Protein AF-A0A3S1FF72-F1 (afdb_monomer_lite)

Structure (mmCIF, N/CA/C/O backbone):
data_AF-A0A3S1FF72-F1
#
_entry.id   AF-A0A3S1FF72-F1
#
loop_
_atom_site.group_PDB
_atom_site.id
_atom_site.type_symbol
_atom_site.label_atom_id
_atom_site.label_alt_id
_atom_site.label_comp_id
_atom_site.label_asym_id
_atom_site.label_entity_id
_atom_site.label_seq_id
_atom_site.pdbx_PDB_ins_code
_atom_site.Cartn_x
_atom_site.Cartn_y
_atom_site.Cartn_z
_atom_site.occupancy
_atom_site.B_iso_or_equiv
_atom_site.auth_seq_id
_atom_site.auth_comp_id
_atom_site.auth_asym_id
_atom_site.auth_atom_id
_atom_site.pdbx_PDB_model_num
ATOM 1 N N . MET A 1 1 ? -26.350 21.795 -8.225 1.00 36.62 1 MET A N 1
ATOM 2 C CA . MET A 1 1 ? -25.641 22.712 -7.303 1.00 36.62 1 MET A CA 1
ATOM 3 C C . MET A 1 1 ? -25.313 21.939 -6.029 1.00 36.62 1 MET A C 1
ATOM 5 O O . MET A 1 1 ? -26.234 21.350 -5.493 1.00 36.62 1 MET A O 1
ATOM 9 N N . GLY A 1 2 ? -24.052 21.842 -5.586 1.00 44.84 2 GLY A N 1
ATOM 10 C CA . GLY A 1 2 ? -23.735 21.139 -4.323 1.00 44.84 2 GLY A CA 1
ATOM 11 C C . GLY A 1 2 ? -22.262 20.775 -4.091 1.00 44.84 2 GLY A C 1
ATOM 12 O O . GLY A 1 2 ? -21.788 20.894 -2.971 1.00 44.84 2 GLY A O 1
ATOM 13 N N . ARG A 1 3 ? -21.498 20.440 -5.142 1.00 49.06 3 ARG A N 1
ATOM 14 C CA . ARG A 1 3 ? -20.106 19.948 -5.002 1.00 49.06 3 ARG A CA 1
ATOM 15 C C . ARG A 1 3 ? -19.126 20.928 -4.337 1.00 49.06 3 ARG A C 1
ATOM 17 O O . ARG A 1 3 ? -18.152 20.498 -3.746 1.00 49.06 3 ARG A O 1
ATOM 24 N N . ARG A 1 4 ? -19.385 22.238 -4.412 1.00 41.34 4 ARG A N 1
ATOM 25 C CA . ARG A 1 4 ? -18.416 23.280 -4.025 1.00 41.34 4 ARG A CA 1
ATOM 26 C C . ARG A 1 4 ? -18.377 23.598 -2.518 1.00 41.34 4 ARG A C 1
ATOM 28 O O . ARG A 1 4 ? -17.483 24.317 -2.098 1.00 41.34 4 ARG A O 1
ATOM 35 N N . ARG A 1 5 ? -19.348 23.126 -1.719 1.00 47.00 5 ARG A N 1
ATOM 36 C CA . ARG A 1 5 ? -19.410 23.396 -0.263 1.00 47.00 5 ARG A CA 1
ATOM 37 C C . ARG A 1 5 ? -18.729 22.318 0.589 1.00 47.00 5 ARG A C 1
ATOM 39 O O . ARG A 1 5 ? -18.200 22.657 1.636 1.00 47.00 5 ARG A O 1
ATOM 46 N N . GLU A 1 6 ? -18.695 21.064 0.134 1.00 52.47 6 GLU A N 1
ATOM 47 C CA . GLU A 1 6 ? -18.066 19.956 0.879 1.00 52.47 6 GLU A CA 1
ATOM 48 C C . GLU A 1 6 ? -16.529 20.019 0.862 1.00 52.47 6 GLU A C 1
ATOM 50 O O . GLU A 1 6 ? -15.893 19.610 1.826 1.00 52.47 6 GLU A O 1
ATOM 55 N N . GLU A 1 7 ? -15.916 20.578 -0.187 1.00 54.9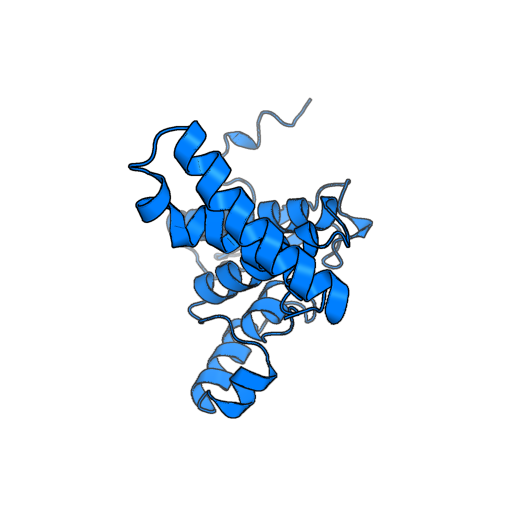1 7 GLU A N 1
ATOM 56 C CA . GLU A 1 7 ? -14.450 20.691 -0.297 1.00 54.91 7 GLU A CA 1
ATOM 57 C C . GLU A 1 7 ? -13.816 21.601 0.770 1.00 54.91 7 GLU A C 1
ATOM 59 O O . GLU A 1 7 ? -12.643 21.423 1.094 1.00 54.91 7 GLU A O 1
ATOM 64 N N . HIS A 1 8 ? -14.571 22.552 1.334 1.00 64.75 8 HIS A N 1
ATOM 65 C CA . HIS A 1 8 ? -14.067 23.552 2.287 1.00 64.75 8 HIS A CA 1
ATOM 66 C C . HIS A 1 8 ? -14.506 23.335 3.744 1.00 64.75 8 HIS A C 1
ATOM 68 O O . HIS A 1 8 ? -14.101 24.109 4.609 1.00 64.75 8 HIS A O 1
ATOM 74 N N . ASP A 1 9 ? -15.303 22.305 4.041 1.00 83.19 9 ASP A N 1
ATOM 75 C CA . ASP A 1 9 ? -15.657 21.979 5.426 1.00 83.19 9 ASP A CA 1
ATOM 76 C C . ASP A 1 9 ? -14.513 21.184 6.091 1.00 83.19 9 ASP A C 1
ATOM 78 O O . ASP A 1 9 ? -14.193 20.078 5.635 1.00 83.19 9 ASP A O 1
ATOM 82 N N . PRO A 1 10 ? -13.878 21.706 7.160 1.00 82.81 10 PRO A N 1
ATOM 83 C CA . PRO A 1 10 ? -12.811 20.997 7.863 1.00 82.81 10 PRO A CA 1
ATOM 84 C C . PRO A 1 10 ? -13.282 19.705 8.554 1.00 82.81 10 PRO A C 1
ATOM 86 O O . PRO A 1 10 ? -12.441 18.869 8.890 1.00 82.81 10 PRO A O 1
ATOM 89 N N . ASP A 1 11 ? -14.590 19.504 8.744 1.00 89.00 11 ASP A N 1
ATOM 90 C CA . ASP A 1 11 ? -15.168 18.285 9.324 1.00 89.00 11 ASP A CA 1
ATOM 91 C C . ASP A 1 11 ? -15.887 17.402 8.302 1.00 89.00 11 ASP A C 1
ATOM 93 O O . ASP A 1 11 ? -16.642 16.500 8.673 1.00 89.00 11 ASP A O 1
ATOM 97 N N . ARG A 1 12 ? -15.652 17.609 7.002 1.00 91.75 12 ARG A N 1
ATOM 98 C CA . ARG A 1 12 ? -16.242 16.742 5.980 1.00 91.75 12 ARG A CA 1
ATOM 99 C C . ARG A 1 12 ? -15.960 15.266 6.269 1.00 91.75 12 ARG A C 1
ATOM 101 O O . ARG A 1 12 ? -14.891 14.890 6.752 1.00 91.75 12 ARG A O 1
ATOM 108 N N . PHE A 1 13 ? -16.936 14.428 5.943 1.00 92.56 13 PHE A N 1
ATOM 109 C CA . PHE A 1 13 ? -16.897 12.982 6.172 1.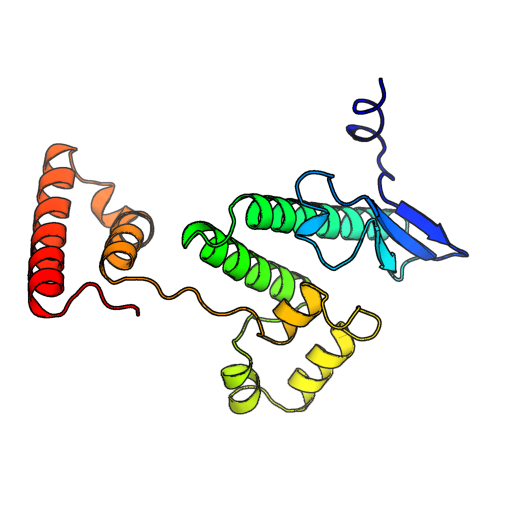00 92.56 13 PHE A CA 1
ATOM 110 C C . PHE A 1 13 ? -16.737 12.557 7.641 1.00 92.56 13 PHE A C 1
ATOM 112 O O . PHE A 1 13 ? -16.574 11.365 7.890 1.00 92.56 13 PHE A O 1
ATOM 119 N N . LEU A 1 14 ? -16.819 13.476 8.611 1.00 94.69 14 LEU A N 1
ATOM 120 C CA . LEU A 1 14 ? -16.916 13.146 10.030 1.00 94.69 14 LEU A CA 1
ATOM 121 C C . LEU A 1 14 ? -18.379 13.158 10.478 1.00 94.69 14 LEU A C 1
ATOM 123 O O . LEU A 1 14 ? -19.132 14.091 10.210 1.00 94.69 14 LEU A O 1
ATOM 127 N N . GLN A 1 15 ? -18.776 12.116 11.201 1.00 93.94 15 GLN A N 1
ATOM 128 C CA . GLN A 1 15 ? -20.030 12.059 11.941 1.00 93.94 15 GLN A CA 1
ATOM 129 C C . GLN A 1 15 ? -19.740 11.772 13.407 1.00 93.94 15 GLN A C 1
ATOM 131 O O . GLN A 1 15 ? -19.023 10.829 13.732 1.00 93.94 15 GLN A O 1
ATOM 136 N N . LEU A 1 16 ? -20.331 12.563 14.296 1.00 92.56 16 LEU A N 1
ATOM 137 C CA . LEU A 1 16 ? -20.319 12.278 15.723 1.00 92.56 16 LEU A CA 1
ATOM 138 C C . LEU A 1 16 ? -21.448 11.284 16.037 1.00 92.56 16 LEU A C 1
ATOM 140 O O . LEU A 1 16 ? -22.604 11.530 15.688 1.00 92.56 16 LEU A O 1
ATOM 144 N N . ARG A 1 17 ? -21.123 10.154 16.672 1.00 89.19 17 ARG A N 1
ATOM 145 C CA . ARG A 1 17 ? -22.111 9.214 17.224 1.00 89.19 17 ARG A CA 1
ATOM 146 C C . ARG A 1 17 ? -21.796 8.972 18.692 1.00 89.19 17 ARG A C 1
ATOM 148 O O . ARG A 1 17 ? -20.758 8.394 19.010 1.00 89.19 17 ARG A O 1
ATOM 155 N N . GLY A 1 18 ? -22.699 9.405 19.570 1.00 89.81 18 GLY A N 1
ATOM 156 C CA . GLY A 1 18 ? -22.374 9.529 20.991 1.00 89.81 18 GLY A CA 1
ATOM 157 C C . GLY A 1 18 ? -21.206 10.500 21.148 1.00 89.81 18 GLY A C 1
ATOM 158 O O . GLY A 1 18 ? -21.258 11.594 20.592 1.00 89.81 18 GLY A O 1
ATOM 159 N N . ASP A 1 19 ? -20.137 10.053 21.801 1.00 90.81 19 ASP A N 1
ATOM 160 C CA . ASP A 1 19 ? -18.935 10.868 22.018 1.00 90.81 19 ASP A CA 1
ATOM 161 C C . ASP A 1 19 ? -17.824 10.630 20.982 1.00 90.81 19 ASP A C 1
ATOM 163 O O . ASP A 1 19 ? -16.852 11.381 20.939 1.00 90.81 19 ASP A O 1
ATOM 167 N N . HIS A 1 20 ? -17.953 9.607 20.127 1.00 92.31 20 HIS A N 1
ATOM 168 C CA . HIS A 1 20 ? -16.875 9.175 19.233 1.00 92.31 20 HIS A CA 1
ATOM 169 C C . HIS A 1 20 ? -17.112 9.595 17.781 1.00 92.31 20 HIS A C 1
ATOM 171 O O . HIS A 1 20 ? -18.215 9.480 17.223 1.00 92.31 20 HIS A O 1
ATOM 177 N N . PHE A 1 21 ? -16.039 10.039 17.130 1.00 94.81 21 PHE A N 1
ATOM 178 C CA . PHE A 1 21 ? -16.042 10.369 15.714 1.00 94.81 21 PHE A CA 1
ATOM 179 C C . PHE A 1 21 ? -16.021 9.117 14.838 1.00 94.81 21 PHE A C 1
ATOM 181 O O . PHE A 1 21 ? -15.341 8.128 15.107 1.00 94.81 21 PHE A O 1
ATOM 18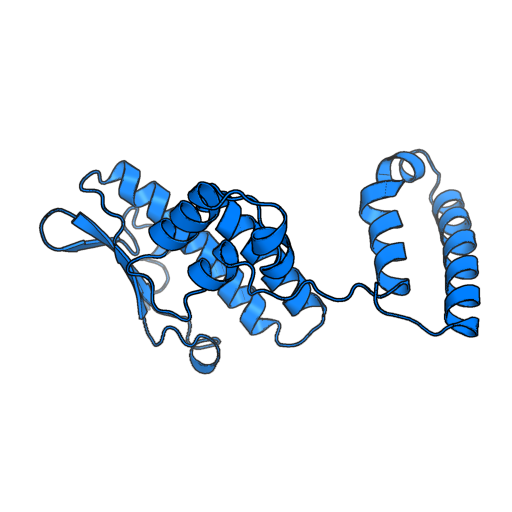8 N N . HIS A 1 22 ? -16.772 9.191 13.748 1.00 94.00 22 HIS A N 1
ATOM 189 C CA . HIS A 1 22 ? -16.866 8.169 12.722 1.00 94.00 22 HIS A CA 1
ATOM 190 C C . HIS A 1 22 ? -16.576 8.794 11.364 1.00 94.00 22 HIS A C 1
ATOM 192 O O . HIS A 1 22 ? -17.043 9.889 11.053 1.00 94.00 22 HIS A O 1
ATOM 198 N N . TYR A 1 23 ? -15.846 8.066 10.534 1.00 94.31 23 TYR A N 1
ATOM 199 C CA . TYR A 1 23 ? -15.721 8.341 9.120 1.00 94.31 23 TYR A CA 1
ATOM 200 C C . TYR A 1 23 ? -16.968 7.854 8.386 1.00 94.31 23 TYR A C 1
ATOM 202 O O . TYR A 1 23 ? -17.352 6.687 8.502 1.00 94.31 23 TYR A O 1
ATOM 210 N N . TYR A 1 24 ? -17.602 8.747 7.632 1.00 93.75 24 TYR A N 1
ATOM 211 C CA . TYR A 1 24 ? -18.793 8.462 6.846 1.00 93.75 24 TYR A CA 1
ATOM 212 C C . TYR A 1 24 ? -18.672 9.100 5.468 1.00 93.75 24 TYR A C 1
ATOM 214 O O . TYR A 1 24 ? -18.746 10.323 5.321 1.00 93.75 24 TYR A O 1
ATOM 222 N N . ARG A 1 25 ? -18.533 8.271 4.434 1.00 93.50 25 ARG A N 1
ATOM 223 C CA . ARG A 1 25 ? -18.357 8.751 3.064 1.00 93.50 25 ARG A CA 1
ATOM 224 C C . ARG A 1 25 ? -19.159 7.933 2.072 1.00 93.50 25 ARG A C 1
ATOM 226 O O . ARG A 1 25 ? -19.255 6.717 2.171 1.00 93.50 25 ARG A O 1
ATOM 233 N N . ARG A 1 26 ? -19.747 8.607 1.088 1.00 92.00 26 ARG A N 1
ATOM 234 C CA . ARG A 1 26 ? -20.457 7.948 -0.009 1.00 92.00 26 ARG A CA 1
ATOM 235 C C . ARG A 1 26 ? -19.470 7.445 -1.061 1.00 92.00 26 ARG A C 1
ATOM 237 O O . ARG A 1 26 ? -18.595 8.203 -1.474 1.00 92.00 26 ARG A O 1
ATOM 244 N N . VAL A 1 27 ? -19.675 6.222 -1.543 1.00 89.56 27 VAL A N 1
ATOM 245 C CA . VAL A 1 27 ? -18.932 5.684 -2.690 1.00 89.56 27 VAL A CA 1
ATOM 246 C C . VAL A 1 27 ? -19.391 6.389 -3.985 1.00 89.56 27 VAL A C 1
ATOM 248 O O . VAL A 1 27 ? -20.606 6.536 -4.195 1.00 89.56 27 VAL A O 1
ATOM 251 N N . PRO A 1 28 ? -18.468 6.863 -4.849 1.00 90.75 28 PRO A N 1
ATOM 252 C CA . PRO A 1 28 ? -18.792 7.477 -6.134 1.00 90.75 28 PRO A CA 1
ATOM 253 C C . PRO A 1 28 ? -19.636 6.553 -7.012 1.00 90.75 28 PRO A C 1
ATOM 255 O O . PRO A 1 28 ? -19.510 5.333 -6.952 1.00 90.75 28 PRO A O 1
ATOM 258 N N . ARG A 1 29 ? -20.510 7.124 -7.847 1.00 83.88 29 ARG A N 1
ATOM 259 C CA . ARG A 1 29 ? -21.425 6.319 -8.677 1.00 83.88 29 ARG A CA 1
ATOM 260 C C . ARG A 1 29 ? -20.668 5.465 -9.687 1.00 83.88 29 ARG A C 1
ATOM 262 O O . ARG A 1 29 ? -21.118 4.370 -9.988 1.00 83.88 29 ARG A O 1
ATOM 269 N N . GLU A 1 30 ? -19.541 5.972 -10.166 1.00 80.00 30 GLU A N 1
ATOM 270 C CA . GLU A 1 30 ? -18.690 5.370 -11.189 1.00 80.00 30 GLU A CA 1
ATOM 271 C C . GLU A 1 30 ? -18.042 4.059 -10.721 1.00 80.00 30 GLU A C 1
ATOM 273 O O . GLU A 1 30 ? -17.774 3.187 -11.537 1.00 80.00 30 GLU A O 1
ATOM 278 N N . VAL A 1 31 ? -17.817 3.909 -9.412 1.00 81.94 31 VAL A N 1
ATOM 279 C CA . VAL A 1 31 ? -17.183 2.723 -8.805 1.00 81.94 31 VAL A CA 1
ATOM 280 C C . VAL A 1 31 ? -18.109 1.965 -7.862 1.00 81.94 31 VAL A C 1
ATOM 282 O O . VAL A 1 31 ? -17.696 0.984 -7.259 1.00 81.94 31 VAL A O 1
ATOM 285 N N . ARG A 1 32 ? -19.366 2.398 -7.721 1.00 80.62 32 ARG A N 1
ATOM 286 C CA . ARG A 1 32 ? -20.318 1.828 -6.757 1.00 80.62 32 ARG A CA 1
ATOM 287 C C . ARG A 1 32 ? -20.572 0.342 -6.988 1.00 80.62 32 ARG A C 1
ATOM 289 O O . ARG A 1 32 ? -20.751 -0.389 -6.026 1.00 80.62 32 ARG A O 1
ATOM 296 N N . ASP A 1 33 ? -20.601 -0.073 -8.248 1.00 77.75 33 ASP A N 1
ATOM 297 C CA . ASP A 1 33 ? -20.871 -1.463 -8.617 1.00 77.75 33 ASP A CA 1
ATOM 298 C C . ASP A 1 33 ? -19.578 -2.315 -8.591 1.00 77.75 33 ASP A C 1
ATOM 300 O O . ASP A 1 33 ? -19.643 -3.535 -8.692 1.00 77.75 33 ASP A O 1
ATOM 304 N N . LEU A 1 34 ? -18.411 -1.673 -8.420 1.00 75.50 34 LEU A N 1
ATOM 305 C CA . LEU A 1 34 ? -17.088 -2.301 -8.286 1.00 75.50 34 LEU A CA 1
ATOM 306 C C . LEU A 1 34 ? -16.613 -2.381 -6.824 1.00 75.50 34 LEU A C 1
ATOM 308 O O . LEU A 1 34 ? -15.768 -3.205 -6.491 1.00 75.50 34 LEU A O 1
ATOM 312 N N . ASP A 1 35 ? -17.113 -1.500 -5.956 1.00 77.44 35 ASP A N 1
ATOM 313 C CA . ASP A 1 35 ? -16.777 -1.445 -4.534 1.00 77.44 35 ASP A CA 1
ATOM 314 C C . ASP A 1 35 ? -17.821 -2.217 -3.716 1.00 77.44 35 ASP A C 1
ATOM 316 O O . ASP A 1 35 ? -18.934 -1.751 -3.463 1.00 77.44 35 ASP A O 1
ATOM 320 N N . GLU A 1 36 ? -17.448 -3.413 -3.264 1.00 76.19 36 GLU A N 1
ATOM 321 C CA . GLU A 1 36 ? -18.349 -4.313 -2.539 1.00 76.19 36 GLU A CA 1
ATOM 322 C C . GLU A 1 36 ? -18.722 -3.824 -1.126 1.00 76.19 36 GLU A C 1
ATOM 324 O O . GLU A 1 36 ? -19.606 -4.399 -0.487 1.00 76.19 36 GLU A O 1
ATOM 329 N N . ARG A 1 37 ? -18.109 -2.739 -0.626 1.00 81.50 37 ARG A N 1
ATOM 330 C CA . ARG A 1 37 ? -18.445 -2.139 0.682 1.00 81.50 37 ARG A CA 1
ATOM 331 C C . ARG A 1 37 ? -19.822 -1.462 0.693 1.00 81.50 37 ARG A C 1
ATOM 333 O O . ARG A 1 37 ? -20.313 -1.072 1.753 1.00 81.50 37 ARG A O 1
ATOM 340 N N . GLY A 1 38 ? -20.463 -1.332 -0.470 1.00 80.44 38 GLY A N 1
ATOM 341 C CA . GLY A 1 38 ? -21.813 -0.801 -0.628 1.00 80.44 38 GLY A CA 1
ATOM 342 C C . GLY A 1 38 ? -21.851 0.710 -0.873 1.00 80.44 38 GLY A C 1
ATOM 343 O O . GLY A 1 38 ? -20.896 1.325 -1.329 1.00 80.44 38 GLY A O 1
ATOM 344 N N . VAL A 1 39 ? -22.996 1.345 -0.600 1.00 86.56 39 VAL A N 1
ATOM 345 C CA . VAL A 1 39 ? -23.231 2.756 -0.987 1.00 86.56 39 VAL A CA 1
ATOM 346 C C . VAL A 1 39 ? -22.451 3.755 -0.119 1.00 86.56 39 VAL A C 1
ATOM 348 O O . VAL A 1 39 ? -22.152 4.866 -0.566 1.00 86.56 39 VAL A O 1
ATOM 351 N N . PHE A 1 40 ? -22.134 3.381 1.121 1.00 89.88 40 PHE A N 1
ATOM 352 C CA . PHE A 1 40 ? -21.448 4.237 2.087 1.00 89.88 40 PHE A CA 1
ATOM 353 C C . PHE A 1 40 ? -20.346 3.468 2.813 1.00 89.88 40 PHE A C 1
ATOM 355 O O . PHE A 1 40 ? -20.615 2.427 3.406 1.00 89.88 40 PHE A O 1
ATOM 362 N N . VAL A 1 41 ? -19.147 4.042 2.842 1.00 89.19 41 VAL A N 1
ATOM 363 C CA . VAL A 1 41 ? -18.043 3.629 3.708 1.00 89.19 41 VAL A CA 1
ATOM 364 C C . VAL A 1 41 ? -18.281 4.219 5.095 1.00 89.19 41 VAL A C 1
ATOM 366 O O . VAL A 1 41 ? -18.521 5.422 5.235 1.00 89.19 41 VAL A O 1
ATOM 369 N N . ARG A 1 42 ? -18.250 3.360 6.116 1.00 91.56 42 ARG A N 1
ATOM 370 C CA . ARG A 1 42 ? -18.459 3.724 7.521 1.00 91.56 42 ARG A CA 1
ATOM 371 C C . ARG A 1 42 ? -17.356 3.095 8.353 1.00 91.56 42 ARG A C 1
ATOM 373 O O . ARG A 1 42 ? -17.194 1.882 8.291 1.00 91.56 42 ARG A O 1
ATOM 380 N N . ARG A 1 43 ? -16.631 3.896 9.127 1.00 88.88 43 ARG A N 1
ATOM 381 C CA . ARG A 1 43 ? -15.568 3.406 10.012 1.00 88.88 43 ARG A CA 1
ATOM 382 C C . ARG A 1 43 ? -15.553 4.212 11.303 1.00 88.88 43 ARG A C 1
ATOM 384 O O . ARG A 1 43 ? -15.638 5.436 11.258 1.00 88.88 43 ARG A O 1
ATOM 391 N N . ALA A 1 44 ? -15.479 3.544 12.448 1.00 91.38 44 ALA A N 1
ATOM 392 C CA . ALA A 1 44 ? -15.248 4.227 13.716 1.00 91.38 44 ALA A CA 1
ATOM 393 C C . ALA A 1 44 ? -13.798 4.731 13.754 1.00 91.38 44 ALA A C 1
ATOM 395 O O . ALA A 1 44 ? -12.890 4.006 13.361 1.00 91.38 44 ALA A O 1
ATOM 396 N N . LEU A 1 45 ? -13.583 5.973 14.191 1.00 91.62 45 LEU A N 1
ATOM 397 C CA . LEU A 1 45 ? -12.234 6.536 14.355 1.00 91.62 45 LEU A CA 1
ATOM 398 C C . LEU A 1 45 ? -11.703 6.373 15.782 1.00 91.62 45 LEU A C 1
ATOM 400 O O . LEU A 1 45 ? -10.596 6.818 16.064 1.00 91.62 45 LEU A O 1
ATOM 404 N N . ASP A 1 46 ? -12.525 5.795 16.662 1.00 89.00 46 ASP A N 1
ATOM 405 C CA . ASP A 1 46 ? -12.242 5.519 18.072 1.00 89.00 46 ASP A CA 1
ATOM 406 C C . ASP A 1 46 ? -11.576 6.690 18.808 1.00 89.00 46 ASP A C 1
ATOM 408 O O . ASP A 1 46 ? -10.598 6.573 19.543 1.00 89.00 46 ASP A O 1
ATOM 412 N N . THR A 1 47 ? -12.082 7.893 18.544 1.00 90.94 47 THR A N 1
ATOM 413 C CA . THR A 1 47 ? -11.557 9.104 19.154 1.00 90.94 47 THR A CA 1
ATOM 414 C C . THR A 1 47 ? -12.663 10.114 19.386 1.00 90.94 47 THR A C 1
ATOM 416 O O . THR A 1 47 ? -13.571 10.268 18.566 1.00 90.94 47 THR A O 1
ATOM 419 N N . THR A 1 48 ? -12.572 10.810 20.512 1.00 92.12 48 THR A N 1
ATOM 420 C CA . THR A 1 48 ? -13.423 11.948 20.879 1.00 92.12 48 THR A CA 1
ATOM 421 C C . THR A 1 48 ? -12.740 13.286 20.553 1.00 92.12 48 THR A C 1
ATOM 423 O O . THR A 1 48 ? -13.371 14.342 20.575 1.00 92.12 48 THR A O 1
ATOM 426 N N . ASP A 1 49 ? -11.446 13.256 20.204 1.00 94.31 49 ASP A N 1
ATOM 427 C CA . ASP A 1 49 ? -10.655 14.429 19.840 1.00 94.31 49 ASP A CA 1
ATOM 428 C C . ASP A 1 49 ? -10.841 14.752 18.354 1.00 94.31 49 ASP A C 1
ATOM 430 O O . ASP A 1 49 ? -10.470 13.990 17.458 1.00 94.31 49 ASP A O 1
ATOM 434 N N . ARG A 1 50 ? -11.390 15.938 18.092 1.00 92.62 50 ARG A N 1
ATOM 435 C CA . ARG A 1 50 ? -11.701 16.417 16.745 1.00 92.62 50 ARG A CA 1
ATOM 436 C C . ARG A 1 50 ? -10.459 16.584 15.867 1.00 92.62 50 ARG A C 1
ATOM 438 O O . ARG A 1 50 ? -10.554 16.371 14.661 1.00 92.62 50 ARG A O 1
ATOM 445 N N . ILE A 1 51 ? -9.302 16.951 16.423 1.00 93.12 51 ILE A N 1
ATOM 446 C CA . ILE A 1 51 ? -8.072 17.104 15.631 1.00 93.12 51 ILE A CA 1
ATOM 447 C C . ILE A 1 51 ? -7.574 15.726 15.192 1.00 93.12 51 ILE A C 1
ATOM 449 O O . ILE A 1 51 ? -7.311 15.524 14.007 1.00 93.12 51 ILE A O 1
ATOM 453 N N . LYS A 1 52 ? -7.528 14.756 16.113 1.00 92.25 52 LYS A N 1
ATOM 454 C CA . LYS A 1 52 ? -7.167 13.366 15.784 1.00 92.25 52 LYS A CA 1
ATOM 455 C C . LYS A 1 52 ? -8.137 12.757 14.774 1.00 92.25 52 LYS A C 1
ATOM 457 O O . LYS A 1 52 ? -7.696 12.128 13.813 1.00 92.25 52 LYS A O 1
ATOM 462 N N . ALA A 1 53 ? -9.437 13.010 14.938 1.00 92.88 53 ALA A N 1
ATOM 463 C CA . ALA A 1 53 ? -10.463 12.560 14.004 1.00 92.88 53 ALA A CA 1
ATOM 464 C C . ALA A 1 53 ? -10.242 13.109 12.588 1.00 92.88 53 ALA A C 1
ATOM 466 O O . ALA A 1 53 ? -10.368 12.365 11.619 1.00 92.88 53 ALA A O 1
ATOM 467 N N . ARG A 1 54 ? -9.877 14.391 12.447 1.00 93.75 54 ARG A N 1
ATOM 468 C CA . ARG A 1 54 ? -9.571 14.996 11.140 1.00 93.75 54 ARG A CA 1
ATOM 469 C C . ARG A 1 54 ? -8.376 14.332 10.470 1.00 93.75 54 ARG A C 1
ATOM 471 O O . ARG A 1 54 ? -8.495 13.939 9.316 1.00 93.75 54 ARG A O 1
ATOM 478 N N . THR A 1 55 ? -7.281 14.133 11.201 1.00 92.00 55 THR A N 1
ATOM 479 C CA . THR A 1 55 ? -6.086 13.463 10.666 1.00 92.00 55 THR A CA 1
ATOM 480 C C . THR A 1 55 ? -6.398 12.038 10.205 1.00 92.00 55 THR A C 1
ATOM 482 O O . THR A 1 55 ? -6.026 11.647 9.099 1.00 92.00 55 THR A O 1
ATOM 485 N N . ALA A 1 56 ? -7.136 11.269 11.013 1.00 88.94 56 ALA A N 1
ATOM 486 C CA . ALA A 1 56 ? -7.560 9.919 10.642 1.00 88.94 56 ALA A CA 1
ATOM 487 C C . ALA A 1 56 ? -8.514 9.931 9.431 1.00 88.94 56 ALA A C 1
ATOM 489 O O . ALA A 1 56 ? -8.381 9.116 8.518 1.00 88.94 56 ALA A O 1
ATOM 490 N N . ARG A 1 57 ? -9.438 10.898 9.369 1.00 94.00 57 ARG A N 1
ATOM 491 C CA . ARG A 1 57 ? -10.332 11.099 8.223 1.00 94.00 57 ARG A CA 1
ATOM 492 C C . ARG A 1 57 ? -9.567 11.410 6.945 1.00 94.00 57 ARG A C 1
ATOM 494 O O . ARG A 1 57 ? -9.901 10.825 5.921 1.00 94.00 57 ARG A O 1
ATOM 501 N N . ASP A 1 58 ? -8.570 12.291 6.984 1.00 91.25 58 ASP A N 1
ATOM 502 C CA 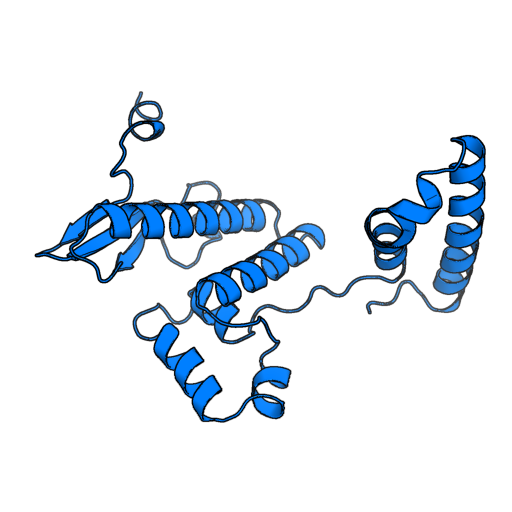. ASP A 1 58 ? -7.759 12.639 5.810 1.00 91.25 58 ASP A CA 1
ATOM 503 C C . ASP A 1 58 ? -7.016 11.412 5.268 1.00 91.25 58 ASP A C 1
ATOM 505 O O . ASP A 1 58 ? -6.984 11.179 4.056 1.00 91.25 58 ASP A O 1
ATOM 509 N N . LEU A 1 59 ? -6.495 10.572 6.166 1.00 87.12 59 LEU A N 1
ATOM 510 C CA . LEU A 1 59 ? -5.853 9.312 5.808 1.00 87.12 59 LEU A CA 1
ATOM 511 C C . LEU A 1 59 ? -6.838 8.338 5.136 1.00 87.12 59 LEU A C 1
ATOM 513 O O . LEU A 1 59 ? -6.535 7.787 4.075 1.00 87.12 59 LEU A O 1
ATOM 517 N N . HIS A 1 60 ? -8.033 8.153 5.706 1.00 88.69 60 HIS A N 1
ATOM 518 C CA . HIS A 1 60 ? -9.066 7.302 5.105 1.00 88.69 60 HIS A CA 1
ATOM 519 C C . HIS A 1 60 ? -9.572 7.852 3.769 1.00 88.69 60 HIS A C 1
ATOM 521 O O . HIS A 1 60 ? -9.731 7.094 2.815 1.00 88.69 60 HIS A O 1
ATOM 527 N N . GLU A 1 61 ? -9.759 9.167 3.666 1.00 92.44 61 GLU A N 1
ATOM 528 C CA . GLU A 1 61 ? -10.168 9.846 2.439 1.00 92.44 61 GLU A CA 1
ATOM 529 C C . GLU A 1 61 ? -9.151 9.643 1.314 1.00 92.44 61 GLU A C 1
ATOM 531 O O . GLU A 1 61 ? -9.537 9.266 0.204 1.00 92.44 61 GLU A O 1
ATOM 536 N N . ALA A 1 62 ? -7.859 9.822 1.602 1.00 85.69 62 ALA A N 1
ATOM 537 C CA . ALA A 1 62 ? -6.785 9.562 0.650 1.00 85.69 62 ALA A CA 1
ATOM 538 C C . ALA A 1 62 ? -6.758 8.089 0.211 1.00 85.69 62 ALA A C 1
ATOM 540 O O . ALA A 1 62 ? -6.614 7.795 -0.979 1.00 85.69 62 ALA A O 1
ATOM 541 N N . ALA A 1 63 ? -6.947 7.163 1.151 1.00 81.69 63 ALA A N 1
ATOM 542 C CA . ALA A 1 63 ? -6.921 5.733 0.877 1.00 81.69 63 ALA A CA 1
ATOM 543 C C . ALA A 1 63 ? -8.141 5.255 0.061 1.00 81.69 63 ALA A C 1
ATOM 545 O O . ALA A 1 63 ? -8.009 4.361 -0.778 1.00 81.69 63 ALA A O 1
ATOM 546 N N . ASP A 1 64 ? -9.317 5.849 0.272 1.00 88.88 64 ASP A N 1
ATOM 547 C CA . ASP A 1 64 ? -10.518 5.598 -0.532 1.00 88.88 64 ASP A CA 1
ATOM 548 C C . ASP A 1 64 ? -10.407 6.216 -1.928 1.00 88.88 64 ASP A C 1
ATOM 550 O O . ASP A 1 64 ? -10.719 5.552 -2.913 1.00 88.88 64 ASP A O 1
ATOM 554 N N . ASN A 1 65 ? -9.890 7.446 -2.040 1.00 88.56 65 ASN A N 1
ATOM 555 C CA . ASN A 1 65 ? -9.631 8.080 -3.339 1.00 88.56 65 ASN A CA 1
ATOM 556 C C . ASN A 1 65 ? -8.708 7.225 -4.202 1.00 88.56 65 ASN A C 1
ATOM 558 O O . ASN A 1 65 ? -8.960 7.029 -5.391 1.00 88.56 65 ASN A O 1
ATOM 562 N N . ALA A 1 66 ? -7.646 6.705 -3.588 1.00 78.31 66 ALA A N 1
ATOM 563 C CA . ALA A 1 66 ? -6.717 5.823 -4.259 1.00 78.31 66 ALA A CA 1
ATOM 564 C C . ALA A 1 66 ? -7.435 4.551 -4.741 1.00 78.31 66 ALA A C 1
ATOM 566 O O . ALA A 1 66 ? -7.361 4.228 -5.929 1.00 78.31 66 ALA A O 1
ATOM 567 N N . LEU A 1 67 ? -8.163 3.858 -3.858 1.00 81.38 67 LEU A N 1
ATOM 568 C CA . LEU A 1 67 ? -8.890 2.641 -4.223 1.00 81.38 67 LEU A CA 1
ATOM 569 C C . LEU A 1 67 ? -9.859 2.881 -5.382 1.00 81.38 67 LEU A C 1
ATOM 571 O O . LEU A 1 67 ? -9.872 2.134 -6.351 1.00 81.38 67 LEU A O 1
ATOM 575 N N . TRP A 1 68 ? -10.653 3.942 -5.326 1.00 87.38 68 TRP A N 1
ATOM 576 C CA . TRP A 1 68 ? -11.614 4.215 -6.388 1.00 87.38 68 TRP A CA 1
ATOM 577 C C . TRP A 1 68 ? -10.932 4.544 -7.711 1.00 87.38 68 TRP A C 1
ATOM 579 O O . TRP A 1 68 ? -11.390 4.087 -8.755 1.00 87.38 68 TRP A O 1
ATOM 589 N N . ALA A 1 69 ? -9.803 5.257 -7.686 1.00 82.81 69 ALA A N 1
ATOM 590 C CA . ALA A 1 69 ? -8.999 5.443 -8.887 1.00 82.81 69 ALA A CA 1
ATOM 591 C C . ALA A 1 69 ? -8.533 4.094 -9.465 1.00 82.81 69 ALA A C 1
ATOM 593 O O . ALA A 1 69 ? -8.617 3.890 -10.672 1.00 82.81 69 ALA A O 1
ATOM 594 N N . SER A 1 70 ? -8.105 3.146 -8.625 1.00 75.06 70 SER A N 1
ATOM 595 C CA . SER A 1 70 ? -7.640 1.832 -9.090 1.00 75.06 70 SER A CA 1
ATOM 596 C C . SER A 1 70 ? -8.762 0.938 -9.618 1.00 75.06 70 SER A C 1
ATOM 598 O O . SER A 1 70 ? -8.553 0.235 -10.606 1.00 75.06 70 SER A O 1
ATOM 600 N N . LEU A 1 71 ? -9.960 1.010 -9.031 1.00 77.56 71 LEU A N 1
ATOM 601 C CA . LEU A 1 71 ? -11.153 0.329 -9.541 1.00 77.56 71 LEU A CA 1
ATOM 602 C C . LEU A 1 71 ? -11.568 0.871 -10.915 1.00 77.56 71 LEU A C 1
ATOM 604 O O . LEU A 1 71 ? -11.860 0.086 -11.812 1.00 77.56 71 LEU A O 1
ATOM 608 N N . MET A 1 72 ? -11.511 2.193 -11.121 1.00 78.06 72 MET A N 1
ATOM 609 C CA . MET A 1 72 ? -11.792 2.805 -12.432 1.00 78.06 72 MET A CA 1
ATOM 610 C C . MET A 1 72 ? -10.801 2.375 -13.524 1.00 78.06 72 MET A C 1
ATOM 612 O O . MET A 1 72 ? -11.147 2.383 -14.702 1.00 78.06 72 MET A O 1
ATOM 616 N N . LEU A 1 73 ? -9.578 1.988 -13.149 1.00 70.56 73 LEU A N 1
ATOM 617 C CA . LEU A 1 73 ? -8.551 1.474 -14.062 1.00 70.56 73 LEU A CA 1
ATOM 618 C C . LEU A 1 73 ? -8.745 -0.016 -14.444 1.00 70.56 73 LEU A C 1
ATOM 620 O O . LEU A 1 73 ? -8.096 -0.478 -15.384 1.00 70.56 73 LEU A O 1
ATOM 624 N N . GLY A 1 74 ? -9.640 -0.756 -13.772 1.00 60.34 74 GLY A N 1
ATOM 625 C CA . GLY A 1 74 ? -10.049 -2.129 -14.119 1.00 60.34 74 GLY A CA 1
ATOM 626 C C . GLY A 1 74 ? -9.000 -3.238 -13.895 1.00 60.34 74 GLY A C 1
ATOM 627 O O . GLY A 1 74 ? -8.010 -3.068 -13.176 1.00 60.34 74 GLY A O 1
ATOM 628 N N . GLU A 1 75 ? -9.208 -4.401 -14.531 1.00 57.72 75 GLU A N 1
ATOM 629 C CA . GLU A 1 75 ? -8.268 -5.547 -14.607 1.00 57.72 75 GLU A CA 1
ATOM 630 C C . GLU A 1 75 ? -7.082 -5.297 -15.558 1.00 57.72 75 GLU A C 1
ATOM 632 O O . GLU A 1 75 ? -6.464 -6.211 -16.096 1.00 57.72 75 GLU A O 1
ATOM 637 N N . ASN A 1 76 ? -6.729 -4.036 -15.786 1.00 61.00 76 ASN A N 1
ATOM 638 C CA . ASN A 1 76 ? -5.492 -3.719 -16.474 1.00 61.00 76 ASN A CA 1
ATOM 639 C C . ASN A 1 76 ? -4.305 -4.083 -15.549 1.00 61.00 76 ASN A C 1
ATOM 641 O O . ASN A 1 76 ? -4.383 -3.813 -14.345 1.00 61.00 76 ASN A O 1
ATOM 645 N N . PRO A 1 77 ? -3.190 -4.636 -16.066 1.00 62.91 77 PRO A N 1
ATOM 646 C CA . PRO A 1 77 ? -1.940 -4.802 -15.315 1.00 62.91 77 PRO A CA 1
ATOM 647 C C . PRO A 1 77 ? -1.534 -3.560 -14.505 1.00 62.91 77 PRO A C 1
ATOM 649 O O . PRO A 1 77 ? -1.072 -3.663 -13.367 1.00 62.91 77 PRO A O 1
ATOM 652 N N . GLN A 1 78 ? -1.797 -2.365 -15.044 1.00 65.62 78 GLN A N 1
ATOM 653 C CA . GLN A 1 78 ? -1.576 -1.104 -14.337 1.00 65.62 78 GLN A CA 1
ATOM 654 C C . GLN A 1 78 ? -2.474 -0.965 -13.094 1.00 65.62 78 GLN A C 1
ATOM 656 O O . GLN A 1 78 ? -2.020 -0.511 -12.047 1.00 65.62 78 GLN A O 1
ATOM 661 N N . GLY A 1 79 ? -3.737 -1.388 -13.186 1.00 69.00 79 GLY A N 1
ATOM 662 C CA . GLY A 1 79 ? -4.681 -1.423 -12.069 1.00 69.00 79 GLY A CA 1
ATOM 663 C C . GLY A 1 79 ? -4.254 -2.409 -10.981 1.00 69.00 79 GLY A C 1
ATOM 664 O O . GLY A 1 79 ? -4.324 -2.069 -9.803 1.00 69.00 79 GLY A O 1
ATOM 665 N N . ALA A 1 80 ? -3.732 -3.584 -11.354 1.00 74.56 80 ALA A N 1
ATOM 666 C CA . ALA A 1 80 ? -3.188 -4.559 -10.402 1.00 74.56 80 ALA A CA 1
ATOM 667 C C . ALA A 1 80 ? -1.992 -3.995 -9.613 1.00 74.56 80 ALA A C 1
ATOM 669 O O . ALA A 1 80 ? -1.976 -4.077 -8.386 1.00 74.56 80 ALA A O 1
ATOM 670 N N . ARG A 1 81 ? -1.053 -3.319 -10.291 1.00 77.00 81 ARG A N 1
ATOM 671 C CA . ARG A 1 81 ? 0.053 -2.581 -9.646 1.00 77.00 81 ARG A CA 1
ATOM 672 C C . ARG A 1 81 ? -0.434 -1.513 -8.687 1.00 77.00 81 ARG A C 1
ATOM 674 O O . ARG A 1 81 ? 0.046 -1.427 -7.560 1.00 77.00 81 ARG A O 1
ATOM 681 N N . ILE A 1 82 ? -1.400 -0.708 -9.114 1.00 79.00 82 ILE A N 1
ATOM 682 C CA . ILE A 1 82 ? -1.944 0.354 -8.273 1.00 79.00 82 ILE A CA 1
ATOM 683 C C . ILE A 1 82 ? -2.628 -0.246 -7.033 1.00 79.00 82 ILE A C 1
ATOM 685 O O . ILE A 1 82 ? -2.380 0.238 -5.930 1.00 79.00 82 ILE A O 1
ATOM 689 N N . ARG A 1 83 ? -3.420 -1.318 -7.178 1.00 80.69 83 ARG A N 1
ATOM 690 C CA . ARG A 1 83 ? -4.038 -2.038 -6.048 1.00 80.69 83 ARG A CA 1
ATOM 691 C C . ARG A 1 83 ? -2.991 -2.599 -5.088 1.00 80.69 83 ARG A C 1
ATOM 693 O O . ARG A 1 83 ? -3.117 -2.415 -3.881 1.00 80.69 83 ARG A O 1
ATOM 700 N N . TYR A 1 84 ? -1.931 -3.206 -5.612 1.00 86.00 84 TYR A N 1
ATOM 701 C CA . TYR A 1 84 ? -0.838 -3.739 -4.803 1.00 86.00 84 TYR A CA 1
ATOM 702 C C . TYR A 1 84 ? -0.100 -2.644 -4.019 1.00 86.00 84 TYR A C 1
ATOM 704 O O . TYR A 1 84 ? 0.033 -2.732 -2.800 1.00 86.00 84 TYR A O 1
ATOM 712 N N . HIS A 1 85 ? 0.285 -1.542 -4.670 1.00 85.06 85 HIS A N 1
ATOM 713 C CA . HIS A 1 85 ? 0.892 -0.397 -3.980 1.00 85.06 85 HIS A CA 1
ATOM 714 C C . HIS A 1 85 ? -0.037 0.239 -2.937 1.00 85.06 85 HIS A C 1
ATOM 716 O O . HIS A 1 85 ? 0.427 0.756 -1.921 1.00 85.06 85 HIS A O 1
ATOM 722 N N . GLN A 1 86 ? -1.349 0.218 -3.171 1.00 85.12 86 GLN A N 1
ATOM 723 C CA . GLN A 1 86 ? -2.335 0.687 -2.197 1.00 85.12 86 GLN A CA 1
ATOM 724 C C . GLN A 1 86 ? -2.439 -0.237 -0.992 1.00 85.12 86 GLN A C 1
ATOM 726 O O . GLN A 1 86 ? -2.565 0.258 0.126 1.00 85.12 86 GLN A O 1
ATOM 731 N N . ALA A 1 87 ? -2.367 -1.550 -1.206 1.00 89.50 87 ALA A N 1
ATOM 732 C CA . ALA A 1 87 ? -2.315 -2.529 -0.132 1.00 89.50 87 ALA A CA 1
ATOM 733 C C . ALA A 1 87 ? -1.075 -2.310 0.743 1.00 89.50 87 ALA A C 1
ATOM 735 O O . ALA A 1 87 ? -1.209 -2.241 1.963 1.00 89.50 87 ALA A O 1
ATOM 736 N N . ILE A 1 88 ? 0.088 -2.062 0.124 1.00 90.31 88 ILE A N 1
ATOM 737 C CA . ILE A 1 88 ? 1.326 -1.719 0.839 1.00 90.31 88 ILE A CA 1
ATOM 738 C C . ILE A 1 88 ? 1.115 -0.510 1.751 1.00 90.31 88 ILE A C 1
ATOM 740 O O . ILE A 1 88 ? 1.243 -0.621 2.968 1.00 90.31 88 ILE A O 1
ATOM 744 N N . LYS A 1 89 ? 0.690 0.621 1.178 1.00 87.94 89 LYS A N 1
ATOM 745 C CA . LYS A 1 89 ? 0.460 1.857 1.942 1.00 87.94 89 LYS A CA 1
ATOM 746 C C . LYS A 1 89 ? -0.573 1.685 3.052 1.00 87.94 89 LYS A C 1
ATOM 748 O O . LYS A 1 89 ? -0.478 2.327 4.094 1.00 87.94 89 LYS A O 1
ATOM 753 N N . ARG A 1 90 ? -1.592 0.854 2.827 1.00 88.62 90 ARG A N 1
ATOM 754 C CA . ARG A 1 90 ? -2.663 0.620 3.797 1.00 88.62 90 ARG A CA 1
ATOM 755 C C . ARG A 1 90 ? -2.186 -0.250 4.960 1.00 88.62 90 ARG A C 1
ATOM 757 O O . ARG A 1 90 ? -2.500 0.088 6.097 1.00 88.62 90 ARG A O 1
ATOM 764 N N . ALA A 1 91 ? -1.397 -1.292 4.703 1.00 90.88 91 ALA A N 1
ATOM 765 C CA . ALA A 1 91 ? -0.735 -2.059 5.756 1.00 90.88 91 ALA A CA 1
ATOM 766 C C . ALA A 1 91 ? 0.206 -1.165 6.583 1.00 90.88 91 ALA A C 1
ATOM 768 O O . ALA A 1 91 ? 0.096 -1.140 7.807 1.00 90.88 91 ALA A O 1
ATOM 769 N N . GLU A 1 92 ? 1.030 -0.346 5.919 1.00 89.31 92 GLU A N 1
ATOM 770 C CA . GLU A 1 92 ? 1.957 0.586 6.579 1.00 89.31 92 GLU A CA 1
ATOM 771 C C . GLU A 1 92 ? 1.215 1.601 7.452 1.00 89.31 92 GLU A C 1
ATOM 773 O O . GLU A 1 92 ? 1.618 1.872 8.581 1.00 89.31 92 GLU A O 1
ATOM 778 N N . SER A 1 93 ? 0.080 2.115 6.969 1.00 85.88 93 SER A N 1
ATOM 779 C CA . SER A 1 93 ? -0.762 3.043 7.731 1.00 85.88 93 SER A CA 1
ATOM 780 C C . SER A 1 93 ? -1.366 2.434 9.001 1.00 85.88 93 SE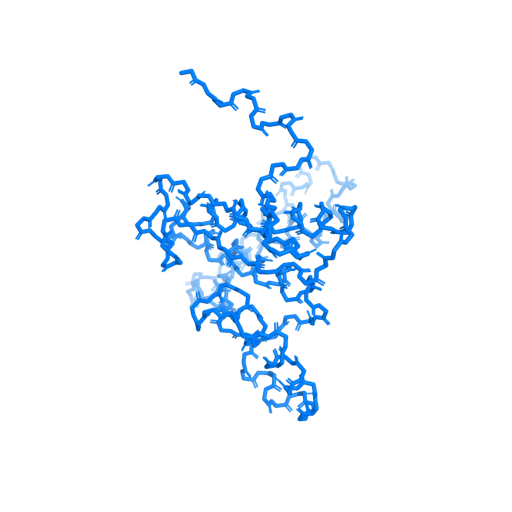R A C 1
ATOM 782 O O . SER A 1 93 ? -1.729 3.168 9.916 1.00 85.88 93 SER A O 1
ATOM 784 N N . LEU A 1 94 ? -1.467 1.103 9.054 1.00 86.62 94 LEU A N 1
ATOM 785 C CA . LEU A 1 94 ? -1.931 0.329 10.206 1.00 86.62 94 LEU A CA 1
ATOM 786 C C . LEU A 1 94 ? -0.763 -0.204 11.055 1.00 86.62 94 LEU A C 1
ATOM 788 O O . LEU A 1 94 ? -0.992 -0.943 12.005 1.00 86.62 94 LEU A O 1
ATOM 792 N N . GLY A 1 95 ? 0.477 0.186 10.738 1.00 88.69 95 GLY A N 1
ATOM 793 C CA . GLY A 1 95 ? 1.679 -0.187 11.484 1.00 88.69 95 GLY A CA 1
ATOM 794 C C . GLY A 1 95 ? 2.342 -1.489 11.031 1.00 88.69 95 GLY A C 1
ATOM 795 O O . GLY A 1 95 ? 3.252 -1.963 11.707 1.00 88.69 95 GLY A O 1
ATOM 796 N N . PHE A 1 96 ? 1.938 -2.058 9.893 1.00 91.06 96 PHE A N 1
ATOM 797 C CA . PHE A 1 96 ? 2.465 -3.328 9.396 1.00 91.06 96 PHE A CA 1
ATOM 798 C C . PHE A 1 96 ? 3.254 -3.162 8.102 1.00 91.06 96 PHE A C 1
ATOM 800 O O . PHE A 1 96 ? 2.849 -2.451 7.187 1.00 91.06 96 PHE A O 1
ATOM 807 N N . VAL A 1 97 ? 4.347 -3.911 7.968 1.00 91.12 97 VAL A N 1
ATOM 808 C CA . VAL A 1 97 ? 4.981 -4.102 6.659 1.00 91.12 97 VAL A CA 1
ATOM 809 C C . VAL A 1 97 ? 4.104 -5.047 5.846 1.00 91.12 97 VAL A C 1
ATOM 811 O O . VAL A 1 97 ? 3.708 -6.111 6.330 1.00 91.12 97 VAL A O 1
ATOM 814 N N . TYR A 1 98 ? 3.783 -4.668 4.613 1.00 91.50 98 TYR A N 1
ATOM 815 C CA . TYR A 1 98 ? 3.027 -5.546 3.730 1.00 91.50 98 TYR A CA 1
ATOM 816 C C . TYR A 1 98 ? 3.843 -6.782 3.355 1.00 91.50 98 TYR A C 1
ATOM 818 O O . TYR A 1 98 ? 4.985 -6.669 2.910 1.00 91.50 98 TYR A O 1
ATOM 826 N N . ARG A 1 99 ? 3.225 -7.953 3.504 1.00 91.81 99 ARG A N 1
ATOM 827 C CA . ARG A 1 99 ? 3.753 -9.247 3.073 1.00 91.81 99 ARG A CA 1
ATOM 828 C C . ARG A 1 99 ? 2.600 -10.102 2.545 1.00 91.81 99 ARG A C 1
ATOM 830 O O . ARG A 1 99 ? 1.502 -10.003 3.090 1.00 91.81 99 ARG A O 1
ATOM 837 N N . PRO A 1 100 ? 2.814 -10.939 1.517 1.00 90.75 100 PRO A N 1
ATOM 838 C CA . PRO A 1 100 ? 1.842 -11.952 1.120 1.00 90.75 100 PRO A CA 1
ATOM 839 C C . PRO A 1 100 ? 1.522 -12.903 2.279 1.00 90.75 100 PRO A C 1
ATOM 841 O O . PRO A 1 100 ? 2.405 -13.220 3.077 1.00 90.75 100 PRO A O 1
ATOM 844 N N . LEU A 1 101 ? 0.291 -13.421 2.336 1.00 91.12 101 LEU A N 1
ATOM 845 C CA . LEU A 1 101 ? -0.158 -14.311 3.417 1.00 91.12 101 LEU A CA 1
ATOM 846 C C . LEU A 1 101 ? 0.806 -15.482 3.676 1.00 91.12 101 LEU A C 1
ATOM 848 O O . LEU A 1 101 ? 1.133 -15.774 4.822 1.00 91.12 101 LEU A O 1
ATOM 852 N N . ALA A 1 102 ? 1.302 -16.127 2.616 1.00 89.06 102 ALA A N 1
ATOM 853 C CA . ALA A 1 102 ? 2.242 -17.241 2.740 1.00 89.06 102 ALA A CA 1
ATOM 854 C C . ALA A 1 102 ? 3.548 -16.839 3.450 1.00 89.06 102 ALA A C 1
ATOM 856 O O . ALA A 1 102 ? 4.076 -17.609 4.246 1.00 89.06 102 ALA A O 1
ATOM 857 N N . GLU A 1 103 ? 4.050 -15.627 3.204 1.00 89.06 103 GLU A N 1
ATOM 858 C CA . GLU A 1 103 ? 5.247 -15.111 3.871 1.00 89.06 103 GLU A CA 1
ATOM 859 C C . GLU A 1 103 ? 4.965 -14.725 5.323 1.00 89.06 103 GLU A C 1
ATOM 861 O O . GLU A 1 103 ? 5.806 -14.972 6.182 1.00 89.06 103 GLU A O 1
ATOM 866 N N . ILE A 1 104 ? 3.785 -14.168 5.619 1.00 91.44 104 ILE A N 1
ATOM 867 C CA . ILE A 1 104 ? 3.370 -13.856 6.996 1.00 91.44 104 ILE A CA 1
ATOM 868 C C . ILE A 1 104 ? 3.384 -15.132 7.843 1.00 91.44 104 ILE A C 1
ATOM 870 O O . ILE A 1 104 ? 4.012 -15.163 8.896 1.00 91.44 104 ILE A O 1
ATOM 874 N N . LEU A 1 105 ? 2.751 -16.202 7.352 1.00 90.00 105 LEU A N 1
ATOM 875 C CA . LEU A 1 105 ? 2.625 -17.465 8.085 1.00 90.00 105 LEU A CA 1
ATOM 876 C C . LEU A 1 105 ? 3.969 -18.163 8.346 1.00 90.00 105 LEU A C 1
ATOM 878 O O . LEU A 1 105 ? 4.070 -18.946 9.286 1.00 90.00 105 LEU A O 1
ATOM 882 N N . VAL A 1 106 ? 4.983 -17.911 7.513 1.00 91.31 106 VAL A N 1
ATOM 883 C CA . VAL A 1 106 ? 6.310 -18.537 7.631 1.00 91.31 106 VAL A CA 1
ATOM 884 C C . VAL A 1 106 ? 7.293 -17.663 8.408 1.00 91.31 106 VAL A C 1
ATOM 886 O O . VAL A 1 106 ? 8.102 -18.183 9.173 1.00 91.31 106 VAL A O 1
ATOM 889 N N . ALA A 1 107 ? 7.271 -16.349 8.184 1.00 86.94 107 ALA A N 1
ATOM 890 C CA . ALA A 1 107 ? 8.318 -15.441 8.642 1.00 86.94 107 ALA A CA 1
ATOM 891 C C . ALA A 1 107 ? 7.953 -14.643 9.900 1.00 86.94 107 ALA A C 1
ATOM 893 O O . ALA A 1 107 ? 8.852 -14.060 10.508 1.00 86.94 107 ALA A O 1
ATOM 894 N N . GLU A 1 108 ? 6.672 -14.550 10.272 1.00 90.69 108 GLU A N 1
ATOM 895 C CA . GLU A 1 108 ? 6.241 -13.744 11.417 1.00 90.69 108 GLU A CA 1
ATOM 896 C C . GLU A 1 108 ? 5.942 -14.591 12.664 1.00 90.69 108 GLU A C 1
ATOM 898 O O . GLU A 1 108 ? 5.334 -15.658 12.562 1.00 90.69 108 GLU A O 1
ATOM 903 N N . PRO A 1 109 ? 6.338 -14.120 13.863 1.00 93.44 109 PRO A N 1
ATOM 904 C CA . PRO A 1 109 ? 5.913 -14.726 15.119 1.00 93.44 109 PRO A CA 1
ATOM 905 C C . PRO A 1 109 ? 4.391 -14.686 15.283 1.00 93.44 109 PRO A C 1
ATOM 907 O O . PRO A 1 109 ? 3.730 -13.747 14.833 1.00 93.44 109 PRO A O 1
ATOM 910 N N . LEU A 1 110 ? 3.847 -15.660 16.018 1.00 92.31 110 LEU A N 1
ATOM 911 C CA . LEU A 1 110 ? 2.408 -15.762 16.278 1.00 92.31 110 LEU A CA 1
ATOM 912 C C . LEU A 1 110 ? 1.822 -14.474 16.879 1.00 92.31 110 LEU A C 1
ATOM 914 O O . LEU A 1 110 ? 0.742 -14.059 16.472 1.00 92.31 110 LEU A O 1
ATOM 918 N N . ASP A 1 111 ? 2.547 -13.805 17.779 1.00 93.38 111 ASP A N 1
ATOM 919 C CA . ASP A 1 111 ? 2.098 -12.550 18.396 1.00 93.38 111 ASP A CA 1
ATOM 920 C C . ASP A 1 111 ? 1.873 -11.434 17.362 1.00 93.38 111 ASP A C 1
ATOM 922 O O . ASP A 1 111 ? 0.893 -10.697 17.438 1.00 93.38 111 ASP A O 1
ATOM 926 N N . THR A 1 112 ? 2.740 -11.323 16.350 1.00 91.00 112 THR A N 1
ATOM 927 C CA . THR A 1 112 ? 2.588 -10.331 15.272 1.00 91.00 112 THR A CA 1
ATOM 928 C C . THR A 1 112 ? 1.406 -10.675 14.369 1.00 91.00 112 THR A C 1
ATOM 930 O O . THR A 1 112 ? 0.658 -9.788 13.955 1.00 91.00 112 THR A O 1
ATOM 933 N N . ILE A 1 113 ? 1.182 -11.966 14.112 1.00 92.44 113 ILE A N 1
ATOM 934 C CA . ILE A 1 113 ? 0.011 -12.441 13.368 1.00 92.44 113 ILE A CA 1
ATOM 935 C C . ILE A 1 113 ? -1.278 -12.104 14.132 1.00 92.44 113 ILE A C 1
ATOM 937 O O . ILE A 1 113 ? -2.247 -11.648 13.526 1.00 92.44 113 ILE A O 1
ATOM 941 N N . LEU A 1 114 ? -1.292 -12.261 15.458 1.00 92.94 114 LEU A N 1
ATOM 942 C CA . LEU A 1 114 ? -2.435 -11.875 16.287 1.00 92.94 114 LEU A CA 1
ATOM 943 C C . LEU A 1 114 ? -2.681 -10.363 16.247 1.00 92.94 114 LEU A C 1
ATOM 945 O O . LEU A 1 114 ? -3.814 -9.956 16.011 1.00 92.94 114 LEU A O 1
ATOM 949 N N . GLN A 1 115 ? -1.638 -9.532 16.349 1.00 92.69 115 GLN A N 1
ATOM 950 C CA . GLN A 1 115 ? -1.766 -8.071 16.218 1.00 92.69 115 GLN A CA 1
ATOM 951 C C . GLN A 1 115 ? -2.365 -7.652 14.868 1.00 92.69 115 GLN A C 1
ATOM 953 O O . GLN A 1 115 ? -3.196 -6.743 14.802 1.00 92.69 115 GLN A O 1
ATOM 958 N N . ARG A 1 116 ? -1.983 -8.332 13.778 1.00 92.06 116 ARG A N 1
ATOM 959 C CA . ARG A 1 116 ? -2.589 -8.130 12.454 1.00 92.06 116 ARG A CA 1
ATOM 960 C C . ARG A 1 116 ? -4.088 -8.411 12.485 1.00 92.06 116 ARG A C 1
ATOM 962 O O . ARG A 1 116 ? -4.865 -7.574 12.031 1.00 92.06 116 ARG A O 1
ATOM 969 N N . VAL A 1 117 ? -4.499 -9.544 13.054 1.00 89.44 117 VAL A N 1
ATOM 970 C CA . VAL A 1 117 ? -5.921 -9.900 13.191 1.00 89.44 117 VAL A CA 1
ATOM 971 C C . VAL A 1 117 ? -6.654 -8.864 14.044 1.00 89.44 117 VAL A C 1
ATOM 973 O O . VAL A 1 117 ? -7.674 -8.336 13.601 1.00 89.44 117 VAL A O 1
ATOM 976 N N . GLU A 1 118 ? -6.106 -8.504 15.204 1.00 90.19 118 GLU A N 1
ATOM 977 C CA . GLU A 1 118 ? -6.670 -7.512 16.124 1.00 90.19 118 GLU A CA 1
ATOM 978 C C . GLU A 1 118 ? -6.901 -6.154 15.456 1.00 90.19 118 GLU A C 1
ATOM 980 O O . GLU A 1 118 ? -7.977 -5.575 15.598 1.00 90.19 118 GLU A O 1
ATOM 985 N N . SER A 1 119 ? -5.952 -5.693 14.636 1.00 86.62 119 SER A N 1
ATOM 986 C CA . SER A 1 119 ? -6.064 -4.426 13.895 1.00 86.62 119 SER A CA 1
ATOM 987 C C . SER A 1 119 ? -7.204 -4.386 12.867 1.00 86.62 119 SER A C 1
ATOM 989 O O . SER A 1 119 ? -7.555 -3.319 12.361 1.00 86.62 119 SER A O 1
ATOM 991 N N . THR A 1 120 ? -7.783 -5.546 12.551 1.00 86.06 120 THR A N 1
ATOM 992 C CA . THR A 1 120 ? -8.892 -5.697 11.601 1.00 86.06 120 THR A CA 1
ATOM 993 C C . THR A 1 120 ? -10.211 -6.082 12.275 1.00 86.06 120 THR A C 1
ATOM 995 O O . THR A 1 120 ? -11.234 -6.204 11.599 1.00 86.06 120 THR A O 1
ATOM 998 N N . ILE A 1 121 ? -10.230 -6.244 13.604 1.00 84.81 121 ILE A N 1
ATOM 999 C CA . ILE A 1 121 ? -11.456 -6.552 14.346 1.00 84.81 121 ILE A CA 1
ATOM 1000 C C . ILE A 1 121 ? -12.453 -5.397 14.180 1.00 84.81 121 ILE A C 1
ATOM 1002 O O . ILE A 1 121 ? -12.141 -4.235 14.419 1.00 84.81 121 ILE A O 1
ATOM 1006 N N . GLY A 1 122 ? -13.678 -5.728 13.763 1.00 79.31 122 GLY A N 1
ATOM 1007 C CA . GLY A 1 122 ? -14.745 -4.753 13.509 1.00 79.31 122 GLY A CA 1
ATOM 1008 C C . GLY A 1 122 ? -14.804 -4.238 12.068 1.00 79.31 122 GLY A C 1
ATOM 1009 O O . GLY A 1 122 ? -15.786 -3.594 11.695 1.00 79.31 122 GLY A O 1
ATOM 1010 N N . GLU A 1 123 ? -13.819 -4.570 11.232 1.00 78.88 123 GLU A N 1
ATOM 1011 C CA . GLU A 1 123 ? -13.894 -4.337 9.793 1.00 78.88 123 GLU A CA 1
ATOM 1012 C C . GLU A 1 123 ? -14.714 -5.435 9.096 1.00 78.88 123 GLU A C 1
ATOM 1014 O O . GLU A 1 123 ? -14.680 -6.601 9.500 1.00 78.88 123 GLU A O 1
ATOM 1019 N N . PRO A 1 124 ? -15.456 -5.107 8.023 1.00 79.38 124 PRO A N 1
ATOM 1020 C CA . PRO A 1 124 ? -16.108 -6.129 7.219 1.00 79.38 124 PRO A CA 1
ATOM 1021 C C . PRO A 1 124 ? -15.054 -7.057 6.602 1.00 79.38 124 PRO A C 1
ATOM 1023 O O . PRO A 1 124 ? -14.006 -6.591 6.164 1.00 79.38 124 PRO A O 1
ATOM 1026 N N . ALA A 1 125 ? -15.357 -8.354 6.494 1.00 74.38 125 ALA A N 1
ATOM 1027 C CA . ALA A 1 125 ? -14.417 -9.373 6.001 1.00 74.38 125 ALA A CA 1
ATOM 1028 C C . ALA A 1 125 ? -13.820 -9.071 4.611 1.00 74.38 125 ALA A C 1
ATOM 1030 O O . ALA A 1 125 ? -12.750 -9.561 4.285 1.00 74.38 125 ALA A O 1
ATOM 1031 N N . LYS A 1 126 ? -14.502 -8.246 3.807 1.00 75.19 126 LYS A N 1
ATOM 1032 C CA . LYS A 1 126 ? -14.071 -7.795 2.474 1.00 75.19 126 LYS A CA 1
ATOM 1033 C C . LYS A 1 126 ? -13.494 -6.372 2.465 1.00 75.19 126 LYS A C 1
ATOM 1035 O O . LYS A 1 126 ? -13.561 -5.662 1.464 1.00 75.19 126 LYS A O 1
ATOM 1040 N N . SER A 1 127 ? -13.044 -5.879 3.616 1.00 81.94 127 SER A N 1
ATOM 1041 C CA . SER A 1 127 ? -12.445 -4.551 3.720 1.00 81.94 127 SER A CA 1
ATOM 1042 C C . SER A 1 127 ? -11.066 -4.556 3.050 1.00 81.94 127 SER A C 1
ATOM 1044 O O . SER A 1 127 ? -10.244 -5.406 3.386 1.00 81.94 127 SER A O 1
ATOM 1046 N N . PRO A 1 128 ? -10.723 -3.549 2.225 1.00 81.94 128 PRO A N 1
ATOM 1047 C CA . PRO A 1 128 ? -9.369 -3.379 1.693 1.00 81.94 128 PRO A CA 1
ATOM 1048 C C . PRO A 1 128 ? -8.288 -3.296 2.781 1.00 81.94 128 PRO A C 1
ATOM 1050 O O . PRO A 1 128 ? -7.107 -3.473 2.497 1.00 81.94 128 PRO A O 1
ATOM 1053 N N . SER A 1 129 ? -8.664 -2.964 4.024 1.00 83.31 129 SER A N 1
ATOM 1054 C CA . SER A 1 129 ? -7.761 -3.012 5.182 1.00 83.31 129 SER A CA 1
ATOM 1055 C C . SER A 1 129 ? -7.470 -4.436 5.632 1.00 83.31 129 SER A C 1
ATOM 1057 O O . SER A 1 129 ? -6.320 -4.726 5.940 1.00 83.31 129 SER A O 1
ATOM 1059 N N . VAL A 1 130 ? -8.474 -5.311 5.616 1.00 88.00 130 VAL A N 1
ATOM 1060 C CA . VAL A 1 130 ? -8.309 -6.736 5.925 1.00 88.00 130 VAL A CA 1
ATOM 1061 C C . VAL A 1 130 ? -7.423 -7.380 4.862 1.00 88.00 130 VAL A C 1
ATOM 1063 O O . VAL A 1 130 ? -6.442 -8.030 5.208 1.00 88.00 130 VAL A O 1
ATOM 1066 N N . ASP A 1 131 ? -7.677 -7.095 3.582 1.00 88.75 131 ASP A N 1
ATOM 1067 C CA . ASP A 1 131 ? -6.863 -7.627 2.483 1.00 88.75 131 ASP A CA 1
ATOM 1068 C C . ASP A 1 131 ? -5.405 -7.148 2.547 1.00 88.75 131 ASP A C 1
ATOM 1070 O O . ASP A 1 131 ? -4.476 -7.915 2.291 1.00 88.75 131 ASP A O 1
ATOM 1074 N N . ALA A 1 132 ? -5.192 -5.877 2.904 1.00 88.81 132 ALA A N 1
ATOM 1075 C CA . ALA A 1 132 ? -3.862 -5.292 3.030 1.00 88.81 132 ALA A CA 1
ATOM 1076 C C . ALA A 1 132 ? -3.071 -5.873 4.210 1.00 88.81 132 ALA A C 1
ATOM 1078 O O . ALA A 1 132 ? -1.906 -6.231 4.054 1.00 88.81 132 ALA A O 1
ATOM 1079 N N . VAL A 1 133 ? -3.686 -5.970 5.390 1.00 91.75 133 VAL A N 1
ATOM 1080 C CA . VAL A 1 133 ? -3.020 -6.472 6.602 1.00 91.75 133 VAL A CA 1
ATOM 1081 C C . VAL A 1 133 ? -2.821 -7.985 6.545 1.00 91.75 133 VAL A C 1
ATOM 1083 O O . VAL A 1 133 ? -1.778 -8.478 6.979 1.00 91.75 133 VAL A O 1
ATOM 1086 N N . GLY A 1 134 ? -3.793 -8.707 5.987 1.00 89.44 134 GLY A N 1
ATOM 1087 C CA . GLY A 1 134 ? -3.766 -10.159 5.824 1.00 89.44 134 GLY A CA 1
ATOM 1088 C C . GLY A 1 134 ? -2.963 -10.648 4.617 1.00 89.44 134 GLY A C 1
ATOM 1089 O O . GLY A 1 134 ? -2.823 -11.854 4.442 1.00 89.44 134 GLY A O 1
ATOM 1090 N N . GLY A 1 135 ? -2.439 -9.750 3.777 1.00 89.81 135 GLY A N 1
ATOM 1091 C CA . GLY A 1 135 ? -1.618 -10.135 2.628 1.00 89.81 135 GLY A CA 1
ATOM 1092 C C . GLY A 1 135 ? -2.392 -10.858 1.523 1.00 89.81 135 GLY A C 1
ATOM 1093 O O . GLY A 1 135 ? -1.827 -11.717 0.844 1.00 89.81 135 GLY A O 1
ATOM 1094 N N . ALA A 1 136 ? -3.681 -10.545 1.362 1.00 88.75 136 ALA A N 1
ATOM 1095 C CA . ALA A 1 136 ? -4.568 -11.172 0.379 1.00 88.75 136 ALA A CA 1
ATOM 1096 C C . ALA A 1 136 ? -4.473 -10.535 -1.021 1.00 88.75 136 ALA A C 1
ATOM 1098 O O . ALA A 1 136 ? -5.028 -11.062 -1.985 1.00 88.75 136 ALA A O 1
ATOM 1099 N N . VAL A 1 137 ? -3.768 -9.406 -1.163 1.00 86.38 137 VAL A N 1
ATOM 1100 C CA . VAL A 1 137 ? -3.603 -8.734 -2.456 1.00 86.38 137 VAL A CA 1
ATOM 1101 C C . VAL A 1 137 ? -2.471 -9.392 -3.244 1.00 86.38 137 VAL A C 1
ATOM 1103 O O . VAL A 1 137 ? -1.299 -9.338 -2.868 1.00 86.38 137 VAL A O 1
ATOM 1106 N N . ALA A 1 138 ? -2.818 -10.010 -4.371 1.00 81.44 138 ALA A N 1
ATOM 1107 C CA . ALA A 1 138 ? -1.834 -10.652 -5.232 1.00 81.44 138 ALA A CA 1
ATOM 1108 C C . ALA A 1 138 ? -0.765 -9.648 -5.687 1.00 81.44 138 ALA A C 1
ATOM 1110 O O . ALA A 1 138 ? -1.077 -8.530 -6.120 1.00 81.44 138 ALA A O 1
ATOM 1111 N N . ARG A 1 139 ? 0.500 -10.068 -5.602 1.00 82.50 139 ARG A N 1
ATOM 1112 C CA . ARG A 1 139 ? 1.593 -9.345 -6.241 1.00 82.50 139 ARG A CA 1
ATOM 1113 C C . ARG A 1 139 ? 1.348 -9.376 -7.754 1.00 82.50 139 ARG A C 1
ATOM 1115 O O . ARG A 1 139 ? 1.052 -10.446 -8.279 1.00 82.50 139 ARG A O 1
ATOM 1122 N N . PRO A 1 140 ? 1.409 -8.232 -8.448 1.00 78.88 140 PRO A N 1
ATOM 1123 C CA . PRO A 1 140 ? 1.300 -8.228 -9.891 1.00 78.88 140 PRO A CA 1
ATOM 1124 C C . PRO A 1 140 ? 2.518 -8.940 -10.465 1.00 78.88 140 PRO A C 1
ATOM 1126 O O . PRO A 1 140 ? 3.645 -8.606 -10.104 1.00 78.88 140 PRO A O 1
ATOM 1129 N N . ASP A 1 141 ? 2.264 -9.891 -11.353 1.00 71.06 141 ASP A N 1
ATOM 1130 C CA . ASP A 1 141 ? 3.290 -10.550 -12.146 1.00 71.06 141 ASP A CA 1
ATOM 1131 C C . ASP A 1 141 ? 3.938 -9.512 -13.070 1.00 71.06 141 ASP A C 1
ATOM 1133 O O . ASP A 1 141 ? 3.335 -9.048 -14.049 1.00 71.06 141 ASP A O 1
ATOM 1137 N N . ASP A 1 142 ? 5.165 -9.109 -12.751 1.00 69.12 142 ASP A N 1
ATOM 1138 C CA . ASP A 1 142 ? 5.889 -8.155 -13.570 1.00 69.12 142 ASP A CA 1
ATOM 1139 C C . ASP A 1 142 ? 6.551 -8.930 -14.707 1.00 69.12 142 ASP A C 1
ATOM 1141 O O . ASP A 1 142 ? 7.430 -9.764 -14.510 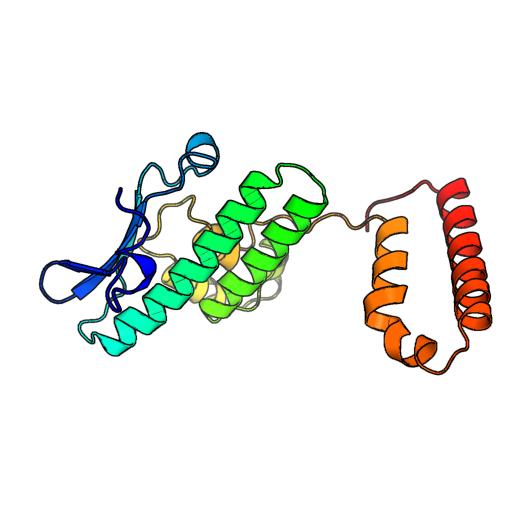1.00 69.12 142 ASP A O 1
ATOM 1145 N N . LYS A 1 143 ? 6.131 -8.663 -15.944 1.00 79.06 143 LYS A N 1
ATOM 1146 C CA . LYS A 1 143 ? 6.796 -9.252 -17.107 1.00 79.06 143 LYS A CA 1
ATOM 1147 C C . LYS A 1 143 ? 8.241 -8.769 -17.211 1.00 79.06 143 LYS A C 1
ATOM 1149 O O . LYS A 1 143 ? 8.556 -7.634 -16.840 1.00 79.06 143 LYS A O 1
ATOM 1154 N N . ILE A 1 144 ? 9.110 -9.587 -17.801 1.00 78.69 144 ILE A N 1
ATOM 1155 C CA . ILE A 1 144 ? 10.519 -9.234 -18.047 1.00 78.69 144 ILE A CA 1
ATOM 1156 C C . ILE A 1 144 ? 10.636 -7.908 -18.817 1.00 78.69 144 ILE A C 1
ATOM 1158 O O . ILE A 1 144 ? 11.475 -7.063 -18.489 1.00 78.69 144 ILE A O 1
ATOM 1162 N N . SER A 1 145 ? 9.757 -7.691 -19.799 1.00 79.56 145 SER A N 1
ATOM 1163 C CA . SER A 1 145 ? 9.680 -6.439 -20.562 1.00 79.56 145 SER A CA 1
ATOM 1164 C C . SER A 1 145 ? 9.397 -5.208 -19.687 1.00 79.56 145 SER A C 1
ATOM 1166 O O . SER A 1 145 ? 9.938 -4.122 -19.912 1.00 79.56 145 SER A O 1
ATOM 1168 N N . GLU A 1 146 ? 8.580 -5.367 -18.651 1.00 78.50 146 GLU A N 1
ATOM 1169 C CA . GLU A 1 146 ? 8.230 -4.301 -17.722 1.00 78.50 146 GLU A CA 1
ATOM 1170 C C . GLU A 1 146 ? 9.322 -4.049 -16.676 1.00 78.50 146 GLU A C 1
ATOM 1172 O O . GLU A 1 146 ? 9.598 -2.894 -16.344 1.00 78.50 146 GLU A O 1
ATOM 1177 N N . ALA A 1 147 ? 10.002 -5.100 -16.211 1.00 80.81 147 ALA A N 1
ATOM 1178 C CA . ALA A 1 147 ? 11.149 -4.975 -15.315 1.00 80.81 147 ALA A CA 1
ATOM 1179 C C . ALA A 1 147 ? 12.273 -4.127 -15.943 1.00 80.81 147 ALA A C 1
ATOM 1181 O O . ALA A 1 147 ? 12.907 -3.316 -15.263 1.00 80.81 147 ALA A O 1
ATOM 1182 N N . LEU A 1 148 ? 12.475 -4.231 -17.264 1.00 85.50 148 LEU A N 1
ATOM 1183 C CA . LEU A 1 148 ? 13.430 -3.383 -17.982 1.00 85.50 148 LEU A CA 1
ATOM 1184 C C . LEU A 1 148 ? 13.039 -1.895 -17.940 1.00 85.50 148 LEU A C 1
ATOM 1186 O O . LEU A 1 148 ? 13.901 -1.026 -17.774 1.00 85.50 148 LEU A O 1
ATOM 1190 N N . LYS A 1 149 ? 11.741 -1.584 -18.047 1.00 83.44 149 LYS A N 1
ATOM 1191 C CA . LYS A 1 149 ? 11.243 -0.204 -17.925 1.00 83.44 149 LYS A CA 1
ATOM 1192 C C . LYS A 1 149 ? 11.491 0.342 -16.520 1.00 83.44 149 LYS A C 1
ATOM 1194 O O . LYS A 1 149 ? 11.958 1.476 -16.392 1.00 83.44 149 LYS A O 1
ATOM 1199 N N . LEU A 1 150 ? 11.231 -0.463 -15.487 1.00 81.12 150 LEU A N 1
ATOM 1200 C CA . LEU A 1 150 ? 11.514 -0.108 -14.093 1.00 81.12 150 LEU A CA 1
ATOM 1201 C C . LEU A 1 150 ? 13.005 0.189 -13.894 1.00 81.12 150 LEU A C 1
ATOM 1203 O O . LEU A 1 150 ? 13.369 1.235 -13.353 1.00 81.12 150 LEU A O 1
ATOM 1207 N N . TYR A 1 151 ? 13.876 -0.674 -14.422 1.00 84.06 151 TYR A N 1
ATOM 1208 C CA . TYR A 1 151 ? 15.322 -0.483 -14.366 1.00 84.06 151 TYR A CA 1
ATOM 1209 C C . TYR A 1 151 ? 15.752 0.858 -14.976 1.00 84.06 151 TYR A C 1
ATOM 1211 O O . TYR A 1 151 ? 16.554 1.576 -14.381 1.00 84.06 151 TYR A O 1
ATOM 1219 N N . PHE A 1 152 ? 15.197 1.250 -16.126 1.00 85.12 152 PHE A N 1
ATOM 1220 C CA . PHE A 1 152 ? 15.536 2.531 -16.754 1.00 85.12 152 PHE A CA 1
ATOM 1221 C C . PHE A 1 152 ? 15.025 3.759 -16.005 1.00 85.12 152 PHE A C 1
ATOM 1223 O O . PHE A 1 152 ? 15.670 4.809 -16.066 1.00 85.12 152 PHE A O 1
ATOM 1230 N N . ASN A 1 153 ? 13.861 3.659 -15.368 1.00 81.06 153 ASN A N 1
ATOM 1231 C CA . ASN A 1 153 ? 13.188 4.813 -14.783 1.00 81.06 153 ASN A CA 1
ATOM 1232 C C . ASN A 1 153 ? 13.595 5.056 -13.327 1.00 81.06 153 ASN A C 1
ATOM 1234 O O . ASN A 1 153 ? 13.730 6.214 -12.927 1.00 81.06 153 ASN A O 1
ATOM 1238 N N . GLU A 1 154 ? 13.812 3.987 -12.561 1.00 78.81 154 GLU A N 1
ATOM 1239 C CA . GLU A 1 154 ? 14.006 4.064 -11.111 1.00 78.81 154 GLU A CA 1
ATOM 1240 C C . GLU A 1 154 ? 15.431 3.703 -10.687 1.00 78.81 154 GLU A C 1
ATOM 1242 O O . GLU A 1 154 ? 16.043 4.451 -9.932 1.00 78.81 154 GLU A O 1
ATOM 1247 N N . ILE A 1 155 ? 15.999 2.615 -11.219 1.00 81.88 155 ILE A N 1
ATOM 1248 C CA . ILE A 1 155 ? 17.289 2.081 -10.745 1.00 81.88 155 ILE A CA 1
ATOM 1249 C C . ILE A 1 155 ? 18.475 2.782 -11.422 1.00 81.88 155 ILE A C 1
ATOM 1251 O O . ILE A 1 155 ? 19.369 3.304 -10.764 1.00 81.88 155 ILE A O 1
ATOM 1255 N N . ALA A 1 156 ? 18.484 2.838 -12.754 1.00 85.56 156 ALA A N 1
ATOM 1256 C CA . ALA A 1 156 ? 19.586 3.398 -13.537 1.00 85.56 156 ALA A CA 1
ATOM 1257 C C . ALA A 1 156 ? 19.480 4.919 -13.740 1.00 85.56 156 ALA A C 1
ATOM 1259 O O . ALA A 1 156 ? 20.200 5.496 -14.561 1.00 85.56 156 ALA A O 1
ATOM 1260 N N . ARG A 1 157 ? 18.572 5.594 -13.023 1.00 83.81 157 ARG A N 1
ATOM 1261 C CA . ARG A 1 157 ? 18.304 7.026 -13.203 1.00 83.81 157 ARG A CA 1
ATOM 1262 C C . ARG A 1 157 ? 19.572 7.864 -13.029 1.00 83.81 157 ARG A C 1
ATOM 1264 O O . ARG A 1 157 ? 19.833 8.750 -13.845 1.00 83.81 157 ARG A O 1
ATOM 1271 N N . ASP A 1 158 ? 20.383 7.537 -12.028 1.00 81.62 158 ASP A N 1
ATOM 1272 C CA . ASP A 1 158 ? 21.629 8.245 -11.731 1.00 81.62 158 ASP A CA 1
ATOM 1273 C C . ASP A 1 158 ? 22.722 7.987 -12.774 1.00 81.62 158 ASP A C 1
ATOM 1275 O O . ASP A 1 158 ? 23.408 8.924 -13.191 1.00 81.62 158 ASP A O 1
ATOM 1279 N N . GLU A 1 159 ? 22.822 6.757 -13.288 1.00 81.25 159 GLU A N 1
ATOM 1280 C CA . GLU A 1 159 ? 23.747 6.403 -14.374 1.00 81.25 159 GLU A CA 1
ATOM 1281 C C . GLU A 1 159 ? 23.390 7.094 -15.696 1.00 81.25 159 GLU A C 1
ATOM 1283 O O . GLU A 1 159 ? 24.260 7.427 -16.508 1.00 81.25 159 GLU A O 1
ATOM 1288 N N . ILE A 1 160 ? 22.093 7.291 -15.937 1.00 82.06 160 ILE A N 1
ATOM 1289 C CA . ILE A 1 160 ? 21.555 7.913 -17.147 1.00 82.06 160 ILE A CA 1
ATOM 1290 C C . ILE A 1 160 ? 21.645 9.442 -17.054 1.00 82.06 160 ILE A C 1
ATOM 1292 O O . ILE A 1 160 ? 21.803 10.101 -18.084 1.00 82.06 160 ILE A O 1
ATOM 1296 N N . ARG A 1 161 ? 21.573 10.027 -15.850 1.00 81.88 161 ARG A N 1
ATOM 1297 C CA . ARG A 1 161 ? 21.498 11.482 -15.628 1.00 81.88 161 ARG A CA 1
ATOM 1298 C C . ARG A 1 161 ? 22.626 12.259 -16.307 1.00 81.88 161 ARG A C 1
ATOM 1300 O O . ARG A 1 161 ? 22.356 13.297 -16.904 1.00 81.88 161 ARG A O 1
ATOM 1307 N N . THR A 1 162 ? 23.851 11.742 -16.263 1.00 85.12 162 THR A N 1
ATOM 1308 C CA . THR A 1 162 ? 25.063 12.402 -16.783 1.00 85.12 162 THR A CA 1
ATOM 1309 C C . THR A 1 162 ? 25.262 12.252 -18.294 1.00 85.12 162 THR A C 1
ATOM 1311 O O . THR A 1 162 ? 26.172 12.855 -18.857 1.00 85.12 162 THR A O 1
ATOM 1314 N N . LYS A 1 163 ? 24.425 11.461 -18.979 1.00 86.69 163 LYS A N 1
ATOM 1315 C CA . LYS A 1 163 ? 24.584 11.151 -20.407 1.00 86.69 163 LYS A CA 1
ATOM 1316 C C . LYS A 1 163 ? 23.876 12.168 -21.311 1.00 86.69 163 LYS A C 1
ATOM 1318 O O . LYS A 1 163 ? 22.776 12.635 -21.010 1.00 86.69 163 LYS A O 1
ATOM 1323 N N . SER A 1 164 ? 24.466 12.434 -22.477 1.00 89.31 164 SER A N 1
ATOM 1324 C CA . SER A 1 164 ? 23.817 13.177 -23.575 1.00 89.31 164 SER A CA 1
ATOM 1325 C C . SER A 1 164 ? 22.589 12.416 -24.122 1.00 89.31 164 SER A C 1
ATOM 1327 O O . SER A 1 164 ? 22.574 11.184 -24.038 1.00 89.31 164 SER A O 1
ATOM 1329 N N . PRO A 1 165 ? 21.564 13.084 -24.698 1.00 87.69 165 PRO A N 1
ATOM 1330 C CA . PRO A 1 165 ? 20.386 12.425 -25.280 1.00 87.69 165 PRO A CA 1
ATOM 1331 C C . PRO A 1 165 ? 20.709 11.243 -26.211 1.00 87.69 165 PRO A C 1
ATOM 1333 O O . PRO A 1 165 ? 20.126 10.167 -26.063 1.00 87.69 165 PRO A O 1
ATOM 1336 N N . ASP A 1 166 ? 21.701 11.385 -27.092 1.00 88.56 166 ASP A N 1
ATOM 1337 C CA . ASP A 1 166 ? 22.106 10.313 -28.013 1.00 88.56 166 ASP A CA 1
ATOM 1338 C C . ASP A 1 166 ? 22.794 9.149 -27.296 1.00 88.56 166 ASP A C 1
ATOM 1340 O O . ASP A 1 166 ? 22.587 7.978 -27.627 1.00 88.56 166 ASP A O 1
ATOM 1344 N N . GLN A 1 167 ? 23.581 9.454 -26.263 1.00 86.06 167 GLN A N 1
ATOM 1345 C CA . GLN A 1 167 ? 24.197 8.433 -25.422 1.00 86.06 167 GLN A CA 1
ATOM 1346 C C . GLN A 1 167 ? 23.146 7.671 -24.616 1.00 86.06 167 GLN A C 1
ATOM 1348 O O . GLN A 1 167 ? 23.257 6.454 -24.491 1.00 86.06 167 GLN A O 1
ATOM 1353 N N . LYS A 1 168 ? 22.105 8.352 -24.119 1.00 87.81 168 LYS A N 1
ATOM 1354 C CA . LYS A 1 168 ? 20.962 7.709 -23.456 1.00 87.81 168 LYS A CA 1
ATOM 1355 C C . LYS A 1 168 ? 20.254 6.755 -24.414 1.00 87.81 168 LYS A C 1
ATOM 1357 O O . LYS A 1 168 ? 20.016 5.608 -24.044 1.00 87.81 168 LYS A O 1
ATOM 1362 N N . LYS A 1 169 ? 19.979 7.194 -25.649 1.00 88.56 169 LYS A N 1
ATOM 1363 C CA . LYS A 1 169 ? 19.312 6.373 -26.671 1.00 88.56 169 LYS A CA 1
ATOM 1364 C C . LYS A 1 169 ? 20.111 5.111 -26.995 1.00 88.56 169 LYS A C 1
ATOM 1366 O O . LYS A 1 169 ? 19.569 4.016 -26.915 1.00 88.56 169 LYS A O 1
ATOM 1371 N N . ARG A 1 170 ? 21.413 5.239 -27.281 1.00 88.69 170 ARG A N 1
ATOM 1372 C CA . ARG A 1 170 ? 22.286 4.081 -27.560 1.00 88.69 170 ARG A CA 1
ATOM 1373 C C . ARG A 1 170 ? 22.427 3.149 -26.354 1.00 88.69 170 ARG A C 1
ATOM 1375 O O . ARG A 1 170 ? 22.448 1.931 -26.512 1.00 88.69 170 ARG A O 1
ATOM 1382 N N . TRP A 1 171 ? 22.517 3.712 -25.150 1.00 89.31 171 TRP A N 1
ATOM 1383 C CA . TRP A 1 171 ? 22.660 2.945 -23.913 1.00 89.31 171 TRP A CA 1
ATOM 1384 C C . TRP A 1 171 ? 21.404 2.124 -23.584 1.00 89.31 171 TRP A C 1
ATOM 1386 O O . TRP A 1 171 ? 21.548 0.980 -23.144 1.00 89.31 171 TRP A O 1
ATOM 1396 N N . LYS A 1 172 ? 20.206 2.682 -23.832 1.00 89.62 172 LYS A N 1
ATOM 1397 C CA . LYS A 1 172 ? 18.919 1.978 -23.700 1.00 89.62 172 LYS A CA 1
ATOM 1398 C C . LYS A 1 172 ? 18.762 0.906 -24.777 1.00 89.62 172 LYS A C 1
ATOM 1400 O O . LYS A 1 172 ? 18.590 -0.255 -24.427 1.00 89.62 172 LYS A O 1
ATOM 1405 N N . ALA A 1 173 ? 18.985 1.262 -26.044 1.00 89.69 173 ALA A N 1
ATOM 1406 C CA . ALA A 1 173 ? 18.822 0.358 -27.185 1.00 89.69 173 ALA A CA 1
ATOM 1407 C C . ALA A 1 173 ? 19.648 -0.934 -27.064 1.00 89.69 173 ALA A C 1
ATOM 1409 O O . ALA A 1 173 ? 19.165 -2.012 -27.388 1.00 89.69 173 ALA A O 1
ATOM 1410 N N . LYS A 1 174 ? 20.884 -0.859 -26.544 1.00 90.75 174 LYS A N 1
ATOM 1411 C CA . LYS A 1 174 ? 21.718 -2.055 -26.325 1.00 90.75 174 LYS A CA 1
ATOM 1412 C C . LYS A 1 174 ? 21.086 -3.044 -25.331 1.00 90.75 174 LYS A C 1
ATOM 1414 O O . LYS A 1 174 ? 21.219 -4.256 -25.487 1.00 90.75 174 LYS A O 1
ATOM 1419 N N . ARG A 1 175 ? 20.438 -2.525 -24.287 1.00 90.12 175 ARG A N 1
ATOM 1420 C CA . ARG A 1 175 ? 19.813 -3.323 -23.223 1.00 90.12 175 ARG A CA 1
ATOM 1421 C C . ARG A 1 175 ? 18.435 -3.822 -23.640 1.00 90.12 175 ARG A C 1
ATOM 1423 O O . ARG A 1 175 ? 18.151 -4.989 -23.412 1.00 90.12 175 ARG A O 1
ATOM 1430 N N . GLU A 1 176 ? 17.655 -2.981 -24.318 1.00 90.50 176 GLU A N 1
ATOM 1431 C CA . GLU A 1 176 ? 16.402 -3.370 -24.982 1.00 90.50 176 GLU A CA 1
ATOM 1432 C C . GLU A 1 176 ? 16.649 -4.539 -25.933 1.00 90.50 176 GLU A C 1
ATOM 1434 O O . GLU A 1 176 ? 16.080 -5.599 -25.729 1.00 90.50 176 GLU A O 1
ATOM 1439 N N . MET A 1 177 ? 17.630 -4.430 -26.835 1.00 89.38 177 MET A N 1
ATOM 1440 C CA . MET A 1 177 ? 17.981 -5.518 -27.754 1.00 89.38 177 MET A CA 1
ATOM 1441 C C . MET A 1 177 ? 18.347 -6.825 -27.032 1.00 89.38 177 MET A C 1
ATOM 1443 O O . MET A 1 177 ? 17.982 -7.905 -27.484 1.00 89.38 177 MET A O 1
ATOM 1447 N N . SER A 1 178 ? 19.068 -6.748 -25.909 1.00 88.00 178 SER A N 1
ATOM 1448 C CA . SER A 1 178 ? 19.449 -7.947 -25.145 1.00 88.00 178 SER A CA 1
ATOM 1449 C C . SER A 1 178 ? 18.230 -8.628 -24.513 1.00 88.00 178 SER A C 1
ATOM 1451 O O . SER A 1 178 ? 18.135 -9.854 -24.515 1.00 88.00 178 SER A O 1
ATOM 1453 N N . VAL A 1 179 ? 17.290 -7.835 -23.995 1.00 86.94 179 VAL A N 1
ATOM 1454 C CA . VAL A 1 179 ? 16.039 -8.332 -23.413 1.00 86.94 179 VAL A CA 1
ATOM 1455 C C . VAL A 1 179 ? 15.088 -8.837 -24.496 1.00 86.94 179 VAL A C 1
ATOM 1457 O O . VAL A 1 179 ? 14.498 -9.895 -24.316 1.00 86.94 179 VAL A O 1
ATOM 1460 N N . ASP A 1 180 ? 15.000 -8.167 -25.642 1.00 88.81 180 ASP A N 1
ATOM 1461 C CA . ASP A 1 180 ? 14.173 -8.590 -26.775 1.00 88.81 180 ASP A CA 1
ATOM 1462 C C . ASP A 1 180 ? 14.625 -9.948 -27.324 1.00 88.81 180 ASP A C 1
ATOM 1464 O O . ASP A 1 180 ? 13.797 -10.815 -27.599 1.00 88.81 180 ASP A O 1
ATOM 1468 N N . VAL A 1 181 ? 15.940 -10.179 -27.424 1.00 90.25 181 VAL A N 1
ATOM 1469 C CA . VAL A 1 181 ? 16.492 -11.491 -27.806 1.00 90.25 181 VAL A CA 1
ATOM 1470 C C . VAL A 1 181 ? 16.125 -12.560 -26.776 1.00 90.25 181 VAL A C 1
ATOM 1472 O O . VAL A 1 181 ? 15.724 -13.662 -27.149 1.00 90.25 181 VAL A O 1
ATOM 1475 N N . PHE A 1 182 ? 16.219 -12.241 -25.483 1.00 86.94 182 PHE A N 1
ATOM 1476 C CA . PHE A 1 182 ? 15.851 -13.169 -24.414 1.00 86.94 182 PHE A CA 1
ATOM 1477 C C . PHE A 1 182 ? 14.356 -13.519 -24.439 1.00 86.94 182 PHE A C 1
ATOM 1479 O O . PHE A 1 182 ? 13.990 -14.695 -24.391 1.00 86.94 182 PHE A O 1
ATOM 1486 N N . ILE A 1 183 ? 13.494 -12.511 -24.593 1.00 88.31 183 ILE A N 1
ATOM 1487 C CA . ILE A 1 183 ? 12.046 -12.675 -24.748 1.00 88.31 183 ILE A CA 1
ATOM 1488 C C . ILE A 1 183 ? 11.729 -13.481 -26.013 1.00 88.31 183 ILE A C 1
ATOM 1490 O O . ILE A 1 183 ? 10.862 -14.350 -25.976 1.00 88.31 183 ILE A O 1
ATOM 1494 N N . GLY A 1 184 ? 12.453 -13.262 -27.113 1.00 87.12 184 GLY A N 1
ATOM 1495 C CA . GLY A 1 184 ? 12.300 -14.037 -28.345 1.00 87.12 184 GLY A CA 1
ATOM 1496 C C . GLY A 1 184 ? 12.617 -15.528 -28.179 1.00 87.12 184 GLY A C 1
ATOM 1497 O O . GLY A 1 184 ? 12.008 -16.355 -28.852 1.00 87.12 184 GLY A O 1
ATOM 1498 N N . MET A 1 185 ? 13.532 -15.885 -27.271 1.00 87.69 185 MET A N 1
ATOM 1499 C CA . MET A 1 185 ? 13.895 -17.282 -26.997 1.00 87.69 185 MET A CA 1
ATOM 1500 C C . MET A 1 185 ? 12.984 -17.964 -25.970 1.00 87.69 185 MET A C 1
ATOM 1502 O O . MET A 1 185 ? 12.698 -19.151 -26.100 1.00 87.69 185 MET A O 1
ATOM 1506 N N . VAL A 1 186 ? 12.571 -17.246 -24.923 1.00 83.19 186 VAL A N 1
ATOM 1507 C CA . VAL A 1 186 ? 11.955 -17.844 -23.722 1.00 83.19 186 VAL A CA 1
ATOM 1508 C C . VAL A 1 186 ? 10.491 -17.415 -23.528 1.00 83.19 186 VAL A C 1
ATOM 1510 O O . VAL A 1 186 ? 9.776 -18.001 -22.713 1.00 83.19 186 VAL A O 1
ATOM 1513 N N . GLY A 1 187 ? 10.022 -16.437 -24.302 1.00 79.62 187 GLY A N 1
ATOM 1514 C CA . GLY A 1 187 ? 8.743 -15.762 -24.110 1.00 79.62 187 GLY A CA 1
ATOM 1515 C C . GLY A 1 187 ? 8.818 -14.676 -23.034 1.00 79.62 187 GLY A C 1
ATOM 1516 O O . GLY A 1 187 ? 9.686 -14.696 -22.159 1.00 79.62 187 GLY A O 1
ATOM 1517 N N . ASP A 1 188 ? 7.890 -13.719 -23.090 1.00 78.62 188 ASP A N 1
ATOM 1518 C CA . ASP A 1 188 ? 7.777 -12.654 -22.084 1.00 78.62 188 ASP A CA 1
ATOM 1519 C C . ASP A 1 188 ? 7.112 -13.205 -20.817 1.00 78.62 188 ASP A C 1
ATOM 1521 O O . ASP A 1 188 ? 5.894 -13.111 -20.626 1.00 78.62 188 ASP A O 1
ATOM 1525 N N . LYS A 1 189 ? 7.923 -13.884 -20.003 1.00 76.00 189 LYS A N 1
ATOM 1526 C CA . LYS A 1 189 ? 7.486 -14.567 -18.787 1.00 76.00 189 LYS A CA 1
ATOM 1527 C C . LYS A 1 189 ? 7.196 -13.580 -17.649 1.00 76.00 189 LYS A C 1
ATOM 1529 O O . LYS A 1 189 ? 7.886 -12.563 -17.538 1.00 76.00 189 LYS A O 1
ATOM 1534 N N . PRO A 1 190 ? 6.209 -13.899 -16.796 1.00 73.88 190 PRO A N 1
ATOM 1535 C CA . PRO A 1 190 ? 6.030 -13.219 -15.519 1.00 73.88 190 PRO A CA 1
ATOM 1536 C C . PRO A 1 190 ? 7.196 -13.538 -14.565 1.00 73.88 190 PRO A C 1
ATOM 1538 O O . PRO A 1 190 ? 7.700 -14.666 -14.571 1.00 73.88 190 PRO A O 1
ATOM 1541 N N . MET A 1 191 ? 7.624 -12.545 -13.781 1.00 65.50 191 MET A N 1
ATOM 1542 C CA . MET A 1 191 ? 8.570 -12.654 -12.658 1.00 65.50 191 MET A CA 1
ATOM 1543 C C . MET A 1 191 ? 7.908 -12.193 -11.361 1.00 65.50 191 MET A C 1
ATOM 1545 O O . MET A 1 191 ? 8.284 -12.760 -10.312 1.00 65.50 191 MET A O 1
#

Radius of gyration: 21.49 Å; chains: 1; bounding box: 51×42×50 Å

Sequence (191 aa):
MGRRREEHDPDRFLQLRGDHFHYYRRVPREVRDLDERGVFVRRALDTTDRIKARTARDLHEAADNALWASLMLGENPQGARIRYHQAIKRAESLGFVYRPLAEILVAEPLDTILQRVESTIGEPAKSPSVDAVGGAVARPDDKISEALKLYFNEIARDEIRTKSPDQKKRWKAKREMSVDVFIGMVGDKPM

Secondary structure (DSSP, 8-state):
--HHHHTT-TTTTEEEETTEEEEEEEPPTTTTTT-TT-SEEEEE---S-HHHHHHHHHHHHHHHHHHHHHHHTTTSHHHHHHHHHHHHHHHHHTT-----HHHHHHHS-HHHHHHHHHTTTTS-TT-HHHHHHTT-SPPP--BHHHHHHHIIIIITHHHHHTS-HHHHHHHHHHHHHHHHHHHHHH-S-B-

pLDDT: mean 83.97, std 10.28, range [36.62, 94.81]

Foldseek 3Di:
DPPPVLVPDLQRQWDDDPQWIKGKDADDPLCQVVDPCHGIDIGTQRDNDPVSNSVVNVVVVVLSVQLSVLSNVPPDLVSLVSLLVSLQVLCVVLVHGFDALVCCVVPPDPVLVVSLVVSCPPPDCPDSSNCSSNNVRDDRFQWLLNVLVCCLPPVCVVVLVPDDPVRNVVVSVVVVVVSVVVCVVPNRGTD